Protein AF-A0A533U5J4-F1 (afdb_monomer)

pLDDT: mean 74.23, std 16.65, range [38.16, 96.12]

Secondary structure (DSSP, 8-state):
--HHHHHHHHHHHHHHHHHHHHHHHHHH-SSTTHHHHHHHHHHHHHHHHHHHHHHHHS------HHHHHHHHHHTSHHHHHHTTS---GGGTTTT--------S---------SS--HHHHHHHHHHHTTSHHHHHHHHHHS-HHHHHHHHHHHT--S--HHHHHHHHHHHHHHHHHHHHHHHHHHHHHHHHHHHHHHHHHHHHHHHHHHTTS------S--------HHHHHS---PPPTT----HHHHHHHHHGGG---

Sequence (261 aa):
MNERFFLKLLLGIFSGLIAAELLIVILAGFRLELILFSFIIAAALGGIVVVLRLMAHERPEVDSVSMRRARAVREGGLRERLQHYEIDEEFLSGNSGRFDKVGEAGRGQSAKMPGVTMEEAIRTHADMCGGLSQLLVKMESIDDVSFSRMVKEAGFGAVSRNDLMKRIQVMVSVQDQETCSTIKRSLDEAIEAFSNDRESFDDYIRRSMTSSEKHPLSEDEGFSVELDNTAFSNLNASIPKDFSHDPKSVISKFKKTGKSS

Mean predicted aligned error: 21.94 Å

Structure (mmCIF, N/CA/C/O backbone):
data_AF-A0A533U5J4-F1
#
_entry.id   AF-A0A533U5J4-F1
#
loop_
_atom_site.group_PDB
_atom_site.id
_atom_site.type_symbol
_atom_site.label_atom_id
_atom_site.label_alt_id
_atom_site.label_comp_id
_atom_site.label_asym_id
_atom_site.label_entity_id
_atom_site.label_seq_id
_atom_site.pdbx_PDB_ins_code
_atom_site.Cartn_x
_atom_site.Cartn_y
_atom_site.Cartn_z
_atom_site.occupancy
_atom_site.B_iso_or_equiv
_atom_site.auth_seq_id
_atom_site.auth_comp_id
_atom_site.auth_asym_id
_atom_site.auth_atom_id
_atom_site.pdbx_PDB_model_num
ATOM 1 N N . MET A 1 1 ? -0.390 18.005 13.007 1.00 57.66 1 MET A N 1
ATOM 2 C CA . MET A 1 1 ? -0.646 16.677 13.612 1.00 57.66 1 MET A CA 1
ATOM 3 C C . MET A 1 1 ? -1.770 16.042 12.806 1.00 57.66 1 MET A C 1
ATOM 5 O O . MET A 1 1 ? -2.758 16.726 12.598 1.00 57.66 1 MET A O 1
ATOM 9 N N . ASN A 1 2 ? -1.607 14.830 12.263 1.00 83.56 2 ASN A N 1
ATOM 10 C CA . ASN A 1 2 ? -2.606 14.239 11.359 1.00 83.56 2 ASN A CA 1
ATOM 11 C C . ASN A 1 2 ? -3.948 14.059 12.089 1.00 83.56 2 ASN A C 1
ATOM 13 O O . ASN A 1 2 ? -4.025 13.254 13.015 1.00 83.56 2 ASN A O 1
ATOM 17 N N . GLU A 1 3 ? -4.998 14.763 11.660 1.00 83.25 3 GLU A N 1
ATOM 18 C CA . GLU A 1 3 ? -6.360 14.665 12.222 1.00 83.25 3 GLU A CA 1
ATOM 19 C C . GLU A 1 3 ? -6.846 13.206 12.250 1.00 83.25 3 GLU A C 1
ATOM 21 O O . GLU A 1 3 ? -7.378 12.725 13.249 1.00 83.25 3 GLU A O 1
ATOM 26 N N . ARG A 1 4 ? -6.481 12.436 11.217 1.00 83.88 4 ARG A N 1
ATOM 27 C CA . ARG A 1 4 ? -6.695 10.983 11.129 1.00 83.88 4 ARG A CA 1
ATOM 28 C C . ARG A 1 4 ? -6.052 10.193 12.265 1.00 83.88 4 ARG A C 1
ATOM 30 O O . ARG A 1 4 ? -6.623 9.209 12.726 1.00 83.88 4 ARG A O 1
ATOM 37 N N . PHE A 1 5 ? -4.846 10.568 12.686 1.00 88.38 5 PHE A N 1
ATOM 38 C CA . PHE A 1 5 ? -4.167 9.898 13.793 1.00 88.38 5 PHE A CA 1
ATOM 39 C C . PHE A 1 5 ? -4.868 10.210 15.115 1.00 88.38 5 PHE A C 1
ATOM 41 O O . PHE A 1 5 ? -5.090 9.304 15.911 1.00 88.38 5 PHE A O 1
ATOM 48 N N . PHE A 1 6 ? -5.289 11.461 15.305 1.00 91.19 6 PHE A N 1
ATOM 49 C CA . PHE A 1 6 ? -6.044 11.870 16.485 1.00 91.19 6 PHE A CA 1
ATOM 50 C C . PHE A 1 6 ? -7.398 11.150 16.586 1.00 91.19 6 PHE A C 1
ATOM 52 O O . PHE A 1 6 ? -7.705 10.587 17.632 1.00 91.19 6 PHE A O 1
ATOM 59 N N . LEU A 1 7 ? -8.169 11.073 15.494 1.00 90.88 7 LEU A N 1
ATOM 60 C CA . LEU A 1 7 ? -9.444 10.341 15.449 1.00 90.88 7 LEU A CA 1
ATOM 61 C C . LEU A 1 7 ? -9.262 8.840 15.732 1.00 90.88 7 LEU A C 1
ATOM 63 O O . LEU A 1 7 ? -10.029 8.263 16.501 1.00 90.88 7 LEU A O 1
ATOM 67 N N . LYS A 1 8 ? -8.220 8.210 15.172 1.00 92.50 8 LYS A N 1
ATOM 68 C CA . LYS A 1 8 ? -7.883 6.800 15.448 1.00 92.50 8 LYS A CA 1
ATOM 69 C C . LYS A 1 8 ? -7.479 6.575 16.905 1.00 92.50 8 LYS A C 1
ATOM 71 O O . LYS A 1 8 ? -7.897 5.587 17.502 1.00 92.50 8 LYS A O 1
ATOM 76 N N . LEU A 1 9 ? -6.693 7.486 17.475 1.00 93.56 9 LEU A N 1
ATOM 77 C CA . LEU A 1 9 ? -6.300 7.436 18.881 1.00 93.56 9 LEU A CA 1
ATOM 78 C C . LEU A 1 9 ? -7.528 7.566 19.789 1.00 93.56 9 LEU A C 1
ATOM 80 O O . LEU A 1 9 ? -7.700 6.770 20.707 1.00 93.56 9 LEU A O 1
ATOM 84 N N . LEU A 1 10 ? -8.410 8.521 19.492 1.00 92.81 10 LEU A N 1
ATOM 85 C CA . LEU A 1 10 ? -9.639 8.758 20.243 1.00 92.81 10 LEU A CA 1
ATOM 86 C C . LEU A 1 10 ? -10.587 7.548 20.184 1.00 92.81 10 LEU A C 1
ATOM 88 O O . LEU A 1 10 ? -11.130 7.142 21.209 1.00 92.81 10 LEU A O 1
ATOM 92 N N . LEU A 1 11 ? -10.724 6.916 19.012 1.00 93.69 11 LEU A N 1
ATOM 93 C CA . LEU A 1 11 ? -11.455 5.655 18.854 1.00 93.69 11 LEU A CA 1
ATOM 94 C C . LEU A 1 11 ? -10.851 4.541 19.725 1.00 93.69 11 LEU A C 1
ATOM 96 O O . LEU A 1 11 ? -11.582 3.821 20.405 1.00 93.69 11 LEU A O 1
ATOM 100 N N . GLY A 1 12 ? -9.519 4.426 19.729 1.00 94.88 12 GLY A N 1
ATOM 101 C CA . GLY A 1 12 ? -8.796 3.473 20.568 1.00 94.88 12 GLY A CA 1
ATOM 102 C C . GLY A 1 12 ? -9.055 3.693 22.059 1.00 94.88 12 GLY A C 1
ATOM 103 O O . GLY A 1 12 ? -9.300 2.730 22.779 1.00 94.88 12 GLY A O 1
ATOM 104 N N . ILE A 1 13 ? -9.086 4.950 22.510 1.00 94.81 13 ILE A N 1
ATOM 105 C CA . ILE A 1 13 ? -9.383 5.306 23.904 1.00 94.81 13 ILE A CA 1
ATOM 106 C C . ILE A 1 13 ? -10.812 4.899 24.281 1.00 94.81 13 ILE A C 1
ATOM 108 O O . ILE A 1 13 ? -10.993 4.251 25.309 1.00 94.81 13 ILE A O 1
ATOM 112 N N . PHE A 1 14 ? -11.823 5.201 23.457 1.00 95.31 14 PHE A N 1
ATOM 113 C CA . PHE A 1 14 ? -13.203 4.786 23.746 1.00 95.31 14 PHE A CA 1
ATOM 114 C C . PHE A 1 14 ? -13.372 3.263 23.749 1.00 95.31 14 PHE A C 1
ATOM 116 O O . PHE A 1 14 ? -14.048 2.722 24.622 1.00 95.31 14 PHE A O 1
ATOM 123 N N . SER A 1 15 ? -12.727 2.560 22.815 1.00 93.69 15 SER A N 1
ATOM 124 C CA . SER A 1 15 ? -12.719 1.094 22.806 1.00 93.69 15 SER A CA 1
ATOM 125 C C . SER A 1 15 ? -12.033 0.522 24.050 1.00 93.69 15 SER A C 1
ATOM 127 O O . SER A 1 15 ? -12.515 -0.454 24.622 1.00 93.69 15 SER A O 1
ATOM 129 N N . GLY A 1 16 ? -10.918 1.123 24.474 1.00 95.12 16 GLY A N 1
ATOM 130 C CA . GLY A 1 16 ? -10.197 0.735 25.684 1.00 95.12 16 GLY A CA 1
ATOM 131 C C . GLY A 1 16 ? -11.018 0.969 26.949 1.00 95.12 16 GLY A C 1
ATOM 132 O O . GLY A 1 16 ? -11.029 0.113 27.827 1.00 95.12 16 GLY A O 1
ATOM 133 N N . LEU A 1 17 ? -11.766 2.074 27.010 1.00 93.62 17 LEU A N 1
ATOM 134 C CA . LEU A 1 17 ? -12.678 2.385 28.112 1.00 93.62 17 LEU A CA 1
ATOM 135 C C . LEU A 1 17 ? -13.740 1.287 28.282 1.00 93.62 17 LEU A C 1
ATOM 137 O O . LEU A 1 17 ? -13.935 0.785 29.382 1.00 93.62 17 LEU A O 1
ATOM 141 N N . ILE A 1 18 ? -14.368 0.852 27.183 1.00 93.62 18 ILE A N 1
ATOM 142 C CA . ILE A 1 18 ? -15.365 -0.233 27.200 1.00 93.62 18 ILE A CA 1
ATOM 143 C C . ILE A 1 18 ? -14.739 -1.547 27.688 1.00 93.62 18 ILE A C 1
ATOM 145 O O . ILE A 1 18 ? -15.344 -2.262 28.486 1.00 93.62 18 ILE A O 1
ATOM 149 N N . ALA A 1 19 ? -13.528 -1.868 27.225 1.00 95.56 19 ALA A N 1
ATOM 150 C CA . ALA A 1 19 ? -12.821 -3.076 27.644 1.00 95.56 19 ALA A CA 1
ATOM 151 C C . ALA A 1 19 ? -12.445 -3.043 29.136 1.00 95.56 19 ALA A C 1
ATOM 153 O O . ALA A 1 19 ? -12.593 -4.053 29.824 1.00 95.56 19 ALA A O 1
ATOM 154 N N . ALA A 1 20 ? -11.993 -1.891 29.640 1.00 93.31 20 ALA A N 1
ATOM 155 C CA . ALA A 1 20 ? -11.660 -1.700 31.049 1.00 93.31 20 ALA A CA 1
ATOM 156 C C . ALA A 1 20 ? -12.895 -1.859 31.945 1.00 93.31 20 ALA A C 1
ATOM 158 O O . ALA A 1 20 ? -12.846 -2.589 32.930 1.00 93.31 20 ALA A O 1
ATOM 159 N N . GLU A 1 21 ? -14.019 -1.256 31.561 1.00 91.12 21 GLU A N 1
ATOM 160 C CA . GLU A 1 21 ? -15.289 -1.402 32.275 1.00 91.12 21 GLU A CA 1
ATOM 161 C C . GLU A 1 21 ? -15.788 -2.852 32.289 1.00 91.12 21 GLU A C 1
ATOM 163 O O . GLU A 1 21 ? -16.182 -3.371 33.333 1.00 91.12 21 GLU A O 1
ATOM 168 N N . LEU A 1 22 ? -15.712 -3.556 31.154 1.00 90.56 22 LEU A N 1
ATOM 169 C CA . LEU A 1 22 ? -16.034 -4.987 31.092 1.00 90.56 22 LEU A CA 1
ATOM 170 C C . LEU A 1 22 ? -15.171 -5.806 32.056 1.00 90.56 22 LEU A C 1
ATOM 172 O O . LEU A 1 22 ? -15.676 -6.699 32.735 1.00 90.56 22 LEU A O 1
ATOM 176 N N . LEU A 1 23 ? -13.880 -5.491 32.136 1.00 93.31 23 LEU A N 1
ATOM 177 C CA . LEU A 1 23 ? -12.946 -6.167 33.026 1.00 93.31 23 LEU A CA 1
ATOM 178 C C . LEU A 1 23 ? -13.266 -5.895 34.504 1.00 93.31 23 LEU A C 1
ATOM 180 O O . LEU A 1 23 ? -13.213 -6.824 35.310 1.00 93.31 23 LEU A O 1
ATOM 184 N N . ILE A 1 24 ? -13.666 -4.668 34.855 1.00 89.31 24 ILE A N 1
ATOM 185 C CA . ILE A 1 24 ? -14.127 -4.325 36.209 1.00 89.31 24 ILE A CA 1
ATOM 186 C C . ILE A 1 24 ? -15.369 -5.143 36.570 1.00 89.31 24 ILE A C 1
ATOM 188 O O . ILE A 1 24 ? -15.391 -5.760 37.631 1.00 89.31 24 ILE A O 1
ATOM 192 N N . VAL A 1 25 ? -16.361 -5.237 35.679 1.00 89.62 25 VAL A N 1
ATOM 193 C CA . VAL A 1 25 ? -17.582 -6.027 35.928 1.00 89.62 25 VAL A CA 1
ATOM 194 C C . VAL A 1 25 ? -17.270 -7.512 36.129 1.00 89.62 25 VAL A C 1
ATOM 196 O O . VAL A 1 25 ? -17.856 -8.153 37.004 1.00 89.62 25 VAL A O 1
ATOM 199 N N . ILE A 1 26 ? -16.324 -8.061 35.361 1.00 90.12 26 ILE A N 1
ATOM 200 C CA . ILE A 1 26 ? -15.889 -9.458 35.495 1.00 90.12 26 ILE A CA 1
ATOM 201 C C . ILE A 1 26 ? -15.203 -9.705 36.848 1.00 90.12 26 ILE A C 1
ATOM 203 O O . ILE A 1 26 ? -15.428 -10.750 37.456 1.00 90.12 26 ILE A O 1
ATOM 207 N N . LEU A 1 27 ? -14.379 -8.765 37.326 1.00 90.00 27 LEU A N 1
ATOM 208 C CA . LEU A 1 27 ? -13.592 -8.928 38.554 1.00 90.00 27 LEU A CA 1
ATOM 209 C C . LEU A 1 27 ? -14.358 -8.567 39.836 1.00 90.00 27 LEU A C 1
ATOM 211 O O . LEU A 1 27 ? -14.232 -9.268 40.838 1.00 90.00 27 LEU A O 1
ATOM 215 N N . ALA A 1 28 ? -15.127 -7.478 39.824 1.00 85.25 28 ALA A N 1
ATOM 216 C CA . ALA A 1 28 ? -15.820 -6.937 40.997 1.00 85.25 28 ALA A CA 1
ATOM 217 C C . ALA A 1 28 ? -17.255 -7.479 41.161 1.00 85.25 28 ALA A C 1
ATOM 219 O O . ALA A 1 28 ? -17.841 -7.388 42.244 1.00 85.25 28 ALA A O 1
ATOM 220 N N . GLY A 1 29 ? -17.806 -8.097 40.110 1.00 81.56 29 GLY A N 1
ATOM 221 C CA . GLY A 1 29 ? -19.154 -8.658 40.089 1.00 81.56 29 GLY A CA 1
ATOM 222 C C . GLY A 1 29 ? -20.264 -7.612 39.930 1.00 81.56 29 GLY A C 1
ATOM 223 O O . GLY A 1 29 ? -20.046 -6.404 39.920 1.00 81.56 29 GLY A O 1
ATOM 224 N N . PHE A 1 30 ? -21.507 -8.085 39.805 1.00 74.44 30 PHE A N 1
ATOM 225 C CA . PHE A 1 30 ? -22.679 -7.235 39.572 1.00 74.44 30 PHE A CA 1
ATOM 226 C C . PHE A 1 30 ? -23.206 -6.623 40.880 1.00 74.44 30 PHE A C 1
ATOM 228 O O . PHE A 1 30 ? -24.138 -7.145 41.493 1.00 74.44 30 PHE A O 1
ATOM 235 N N . ARG A 1 31 ? -22.614 -5.513 41.331 1.00 77.62 31 ARG A N 1
ATOM 236 C CA . ARG A 1 31 ? -23.175 -4.670 42.407 1.00 77.62 31 ARG A CA 1
ATOM 237 C C . ARG A 1 31 ? -23.630 -3.309 41.862 1.00 77.62 31 ARG A C 1
ATOM 239 O O . ARG A 1 31 ? -23.636 -3.098 40.655 1.00 77.62 31 ARG A O 1
ATOM 246 N N . LEU A 1 32 ? -24.074 -2.413 42.752 1.00 59.16 32 LEU A N 1
ATOM 247 C CA . LEU A 1 32 ? -24.703 -1.093 42.504 1.00 59.16 32 LEU A CA 1
ATOM 248 C C . LEU A 1 32 ? -23.992 -0.201 41.453 1.00 59.16 32 LEU A C 1
ATOM 250 O O . LEU A 1 32 ? -24.591 0.722 40.908 1.00 59.16 32 LEU A O 1
ATOM 254 N N . GLU A 1 33 ? -22.749 -0.528 41.112 1.00 71.94 33 GLU A N 1
ATOM 255 C CA . GLU A 1 33 ? -21.942 0.028 40.021 1.00 71.94 33 GLU A CA 1
ATOM 256 C C . GLU A 1 33 ? -22.514 -0.230 38.613 1.00 71.94 33 GLU A C 1
ATOM 258 O O . GLU A 1 33 ? -22.120 0.443 37.666 1.00 71.94 33 GLU A O 1
ATOM 263 N N . LEU A 1 34 ? -23.506 -1.118 38.459 1.00 79.12 34 LEU A N 1
ATOM 264 C CA . LEU A 1 34 ? -24.204 -1.370 37.186 1.00 79.12 34 LEU A CA 1
ATOM 265 C C . LEU A 1 34 ? -24.784 -0.099 36.542 1.00 79.12 34 LEU A C 1
ATOM 267 O O . LEU A 1 34 ? -24.792 0.033 35.317 1.00 79.12 34 LEU A O 1
ATOM 271 N N . ILE A 1 35 ? -25.257 0.848 37.360 1.00 85.56 35 ILE A N 1
ATOM 272 C CA . ILE A 1 35 ? -25.786 2.125 36.863 1.00 85.56 35 ILE A CA 1
ATOM 273 C C . ILE A 1 35 ? -24.650 2.954 36.251 1.00 85.56 35 ILE A C 1
ATOM 275 O O . ILE A 1 35 ? -24.795 3.464 35.139 1.00 85.56 35 ILE A O 1
ATOM 279 N N . LEU A 1 36 ? -23.502 3.031 36.931 1.00 84.75 36 LEU A N 1
ATOM 280 C CA . LEU A 1 36 ? -22.323 3.751 36.450 1.00 84.75 36 LEU A CA 1
ATOM 281 C C . LEU A 1 36 ? -21.760 3.102 35.180 1.00 84.75 36 LEU A C 1
ATOM 283 O O . LEU A 1 36 ? -21.510 3.797 34.200 1.00 84.75 36 LEU A O 1
ATOM 287 N N . PHE A 1 37 ? -21.674 1.773 35.157 1.00 86.75 37 PHE A N 1
ATOM 288 C CA . PHE A 1 37 ? -21.276 0.995 33.985 1.00 86.75 37 PHE A CA 1
ATOM 289 C C . PHE A 1 37 ? -22.145 1.316 32.762 1.00 86.75 37 PHE A C 1
ATOM 291 O O . PHE A 1 37 ? -21.631 1.619 31.684 1.00 86.75 37 PHE A O 1
ATOM 298 N N . SER A 1 38 ? -23.473 1.326 32.933 1.00 90.31 38 SER A N 1
ATOM 299 C CA . SER A 1 38 ? -24.401 1.650 31.842 1.00 90.31 38 SER A CA 1
ATOM 300 C C . SER A 1 38 ? -24.200 3.072 31.303 1.00 90.31 38 SER A C 1
ATOM 302 O O . SER A 1 38 ? -24.247 3.287 30.091 1.00 90.31 38 SER A O 1
ATOM 304 N N . PHE A 1 39 ? -23.900 4.030 32.186 1.00 92.38 39 PHE A N 1
ATOM 305 C CA . PHE A 1 39 ? -23.616 5.414 31.816 1.00 92.38 39 PHE A CA 1
ATOM 306 C C . PHE A 1 39 ? -22.297 5.540 31.047 1.00 92.38 39 PHE A C 1
ATOM 308 O O . PHE A 1 39 ? -22.253 6.197 30.006 1.00 92.38 39 PHE A O 1
ATOM 315 N N . ILE A 1 40 ? -21.238 4.877 31.517 1.00 91.56 40 ILE A N 1
ATOM 316 C CA . ILE A 1 40 ? -19.920 4.909 30.875 1.00 91.56 40 ILE A CA 1
ATOM 317 C C . ILE A 1 40 ? -19.981 4.258 29.490 1.00 91.56 40 ILE A C 1
ATOM 319 O O . ILE A 1 40 ? -19.462 4.824 28.527 1.00 91.56 40 ILE A O 1
ATOM 323 N N . ILE A 1 41 ? -20.684 3.130 29.347 1.00 93.25 41 ILE A N 1
ATOM 324 C CA . ILE A 1 41 ? -20.905 2.501 28.039 1.00 93.25 41 ILE A CA 1
ATOM 325 C C . ILE A 1 41 ? -21.684 3.425 27.106 1.00 93.25 41 ILE A C 1
ATOM 327 O O . ILE A 1 41 ? -21.289 3.591 25.951 1.00 93.25 41 ILE A O 1
ATOM 331 N N . ALA A 1 42 ? -22.765 4.049 27.581 1.00 94.81 42 ALA A N 1
ATOM 332 C CA . ALA A 1 42 ? -23.542 4.976 26.764 1.00 94.81 42 ALA A CA 1
ATOM 333 C C . ALA A 1 42 ? -22.690 6.168 26.293 1.00 94.81 42 ALA A C 1
ATOM 335 O O . ALA A 1 42 ? -22.741 6.537 25.117 1.00 94.81 42 ALA A O 1
ATOM 336 N N . ALA A 1 43 ? -21.858 6.727 27.177 1.00 94.81 43 ALA A N 1
ATOM 337 C CA . ALA A 1 43 ? -20.935 7.807 26.845 1.00 94.81 43 ALA A CA 1
ATOM 338 C C . ALA A 1 43 ? -19.862 7.366 25.834 1.00 94.81 43 ALA A C 1
ATOM 340 O O . ALA A 1 43 ? -19.613 8.075 24.857 1.00 94.81 43 ALA A O 1
ATOM 341 N N . ALA A 1 44 ? -19.269 6.182 26.017 1.00 94.56 44 ALA A N 1
ATOM 342 C CA . ALA A 1 44 ? -18.263 5.637 25.108 1.00 94.56 44 ALA A CA 1
ATOM 343 C C . ALA A 1 44 ? -18.839 5.355 23.714 1.00 94.56 44 ALA A C 1
ATOM 345 O O . ALA A 1 44 ? -18.242 5.742 22.711 1.00 94.56 44 ALA A O 1
ATOM 346 N N . LEU A 1 45 ? -20.027 4.746 23.639 1.00 94.75 45 LEU A N 1
ATOM 347 C CA . LEU A 1 45 ? -20.732 4.521 22.377 1.00 94.75 45 LEU A CA 1
ATOM 348 C C . LEU A 1 45 ? -21.096 5.843 21.696 1.00 94.75 45 LEU A C 1
ATOM 350 O O . LEU A 1 45 ? -20.895 5.978 20.491 1.00 94.75 45 LEU A O 1
ATOM 354 N N . GLY A 1 46 ? -21.565 6.837 22.456 1.00 96.12 46 GLY A N 1
ATOM 355 C CA . GLY A 1 46 ? -21.803 8.187 21.944 1.00 96.12 46 GLY A CA 1
ATOM 356 C C . GLY A 1 46 ? -20.537 8.807 21.346 1.00 96.12 46 GLY A C 1
ATOM 357 O O . GLY A 1 46 ? -20.568 9.311 20.222 1.00 96.12 46 GLY A O 1
ATOM 358 N N . GLY A 1 47 ? -19.406 8.690 22.047 1.00 93.25 47 GLY A N 1
ATOM 359 C CA . GLY A 1 47 ? -18.093 9.110 21.561 1.00 93.25 47 GLY A CA 1
ATOM 360 C C . GLY A 1 47 ? -17.691 8.414 20.260 1.00 93.25 47 GLY A C 1
ATOM 361 O O . GLY A 1 47 ? -17.328 9.083 19.292 1.00 93.25 47 GLY A O 1
ATOM 362 N N . ILE A 1 48 ? -17.835 7.087 20.188 1.00 94.00 48 ILE A N 1
ATOM 363 C CA . ILE A 1 48 ? -17.544 6.298 18.981 1.00 94.00 48 ILE A CA 1
ATOM 364 C C . ILE A 1 48 ? -18.419 6.746 17.809 1.00 94.00 48 ILE A C 1
ATOM 366 O O . ILE A 1 48 ? -17.903 6.949 16.714 1.00 94.00 48 ILE A O 1
ATOM 370 N N . VAL A 1 49 ? -19.724 6.946 18.019 1.00 95.38 49 VAL A N 1
ATOM 371 C CA . VAL A 1 49 ? -20.640 7.400 16.960 1.00 95.38 49 VAL A CA 1
ATOM 372 C C . VAL A 1 49 ? -20.230 8.773 16.429 1.00 95.38 49 VAL A C 1
ATOM 374 O O . VAL A 1 49 ? -20.231 8.980 15.215 1.00 95.38 49 VAL A O 1
ATOM 377 N N . VAL A 1 50 ? -19.842 9.702 17.308 1.00 93.75 50 VAL A N 1
ATOM 378 C CA . VAL A 1 50 ? -19.352 11.030 16.905 1.00 93.75 50 VAL A CA 1
ATOM 379 C C . VAL A 1 50 ? -18.058 10.913 16.102 1.00 93.75 50 VAL A C 1
ATOM 381 O O . VAL A 1 50 ? -17.965 11.504 15.028 1.00 93.75 50 VAL A O 1
ATOM 384 N N . VAL A 1 51 ? -17.093 10.114 16.564 1.00 92.56 51 VAL A N 1
ATOM 385 C CA . VAL A 1 51 ? -15.822 9.891 15.855 1.00 92.56 51 VAL A CA 1
ATOM 386 C C . VAL A 1 51 ? -16.057 9.261 14.486 1.00 92.56 51 VAL A C 1
ATOM 388 O O . VAL A 1 51 ? -15.527 9.751 13.494 1.00 92.56 51 VAL A O 1
ATOM 391 N N . LEU A 1 52 ? -16.901 8.231 14.399 1.00 90.50 52 LEU A N 1
ATOM 392 C CA . LEU A 1 52 ? -17.267 7.605 13.128 1.00 90.50 52 LEU A CA 1
ATOM 393 C C . LEU A 1 52 ? -17.960 8.593 12.191 1.00 90.50 52 LEU A C 1
ATOM 395 O O . LEU A 1 52 ? -17.681 8.593 10.994 1.00 90.50 52 LEU A O 1
ATOM 399 N N . ARG A 1 53 ? -18.827 9.468 12.716 1.00 91.00 53 ARG A N 1
ATOM 400 C CA . ARG A 1 53 ? -19.440 10.528 11.910 1.00 91.00 53 ARG A CA 1
ATOM 401 C C . ARG A 1 53 ? -18.418 11.528 11.399 1.00 91.00 53 ARG A C 1
ATOM 403 O O . ARG A 1 53 ? -18.518 11.913 10.243 1.00 91.00 53 ARG A O 1
ATOM 410 N N . LEU A 1 54 ? -17.460 11.939 12.223 1.00 87.62 54 LEU A N 1
ATOM 411 C CA . LEU A 1 54 ? -16.391 12.845 11.804 1.00 87.62 54 LEU A CA 1
ATOM 412 C C . LEU A 1 54 ? -15.514 12.193 10.731 1.00 87.62 54 LEU A C 1
ATOM 414 O O . LEU A 1 54 ? -15.281 12.800 9.692 1.00 87.62 54 LEU A O 1
ATOM 418 N N . MET A 1 55 ? -15.150 10.921 10.914 1.00 85.56 55 MET A N 1
ATOM 419 C CA . MET A 1 55 ? -14.418 10.145 9.908 1.00 85.56 55 MET A CA 1
ATOM 420 C C . MET A 1 55 ? -15.207 9.958 8.605 1.00 85.56 55 MET A C 1
ATOM 422 O O . MET A 1 55 ? -14.609 9.908 7.536 1.00 85.56 55 MET A O 1
ATOM 426 N N . ALA A 1 56 ? -16.537 9.854 8.671 1.00 83.94 56 ALA A N 1
ATOM 427 C CA . ALA A 1 56 ? -17.396 9.743 7.492 1.00 83.94 56 ALA A CA 1
ATOM 428 C C . ALA A 1 56 ? -17.696 11.098 6.826 1.00 83.94 56 ALA A C 1
ATOM 430 O O . ALA A 1 56 ? -18.059 11.135 5.650 1.00 83.94 56 ALA A O 1
ATOM 431 N N . HIS A 1 57 ? -17.603 12.203 7.574 1.00 76.88 57 HIS A N 1
ATOM 432 C CA . HIS A 1 57 ? -17.898 13.550 7.084 1.00 76.88 57 HIS A CA 1
ATOM 433 C C . HIS A 1 57 ? -16.668 14.281 6.543 1.00 76.88 57 HIS A C 1
ATOM 435 O O . HIS A 1 57 ? -16.825 15.250 5.795 1.00 76.88 57 HIS A O 1
ATOM 441 N N . GLU A 1 58 ? -15.461 13.797 6.849 1.00 67.94 58 GLU A N 1
ATOM 442 C CA . GLU A 1 58 ? -14.270 14.139 6.080 1.00 67.94 58 GLU A CA 1
ATOM 443 C C . GLU A 1 58 ? -14.519 13.766 4.614 1.00 67.94 58 GLU A C 1
ATOM 445 O O . GLU A 1 58 ? -14.561 12.600 4.217 1.00 67.94 58 GLU A O 1
ATOM 450 N N . ARG A 1 59 ? -14.781 14.805 3.814 1.00 55.56 59 ARG A N 1
ATOM 451 C CA . ARG A 1 59 ? -15.011 14.701 2.377 1.00 55.56 59 ARG A CA 1
ATOM 452 C C . ARG A 1 59 ? -13.849 13.927 1.755 1.00 55.56 59 ARG A C 1
ATOM 454 O O . ARG A 1 59 ? -12.713 14.161 2.167 1.00 55.56 59 ARG A O 1
ATOM 461 N N . PRO A 1 60 ? -14.106 13.064 0.754 1.00 56.19 60 PRO A N 1
ATOM 462 C CA . PRO A 1 60 ? -13.029 12.412 0.025 1.00 56.19 60 PRO A CA 1
ATOM 463 C C . PRO A 1 60 ? -12.064 13.503 -0.438 1.00 56.19 60 PRO A C 1
ATOM 465 O O . PRO A 1 60 ? -12.485 14.437 -1.131 1.00 56.19 60 PRO A O 1
ATOM 468 N N . GLU A 1 61 ? -10.816 13.425 0.042 1.00 56.28 61 GLU A N 1
ATOM 469 C CA . GLU A 1 61 ? -9.697 14.244 -0.425 1.00 56.28 61 GLU A CA 1
ATOM 470 C C . GLU A 1 61 ? -9.849 14.385 -1.929 1.00 56.28 61 GLU A C 1
ATOM 472 O O . GLU A 1 61 ? -10.017 13.375 -2.608 1.00 56.28 61 GLU A O 1
ATOM 477 N N . VAL A 1 62 ? -9.898 15.633 -2.402 1.00 56.03 62 VAL A N 1
ATOM 478 C CA . VAL A 1 62 ? -10.134 16.019 -3.795 1.00 56.03 62 VAL A CA 1
ATOM 479 C C . VAL A 1 62 ? -9.553 14.960 -4.725 1.00 56.03 62 VAL A C 1
ATOM 481 O O . VAL A 1 62 ? -8.339 14.920 -4.911 1.00 56.03 62 VAL A O 1
ATOM 484 N N . ASP A 1 63 ? -10.426 14.087 -5.252 1.00 51.19 63 ASP A N 1
ATOM 485 C CA . ASP A 1 63 ? -10.016 12.940 -6.065 1.00 51.19 63 ASP A CA 1
ATOM 486 C C . ASP A 1 63 ? -9.090 13.474 -7.149 1.00 51.19 63 ASP A C 1
ATOM 488 O O . ASP A 1 63 ? -9.528 14.259 -8.010 1.00 51.19 63 ASP A O 1
ATOM 492 N N . SER A 1 64 ? -7.814 13.094 -7.067 1.00 61.06 64 SER A N 1
ATOM 493 C CA . SER A 1 64 ? -6.812 13.556 -8.011 1.00 61.06 64 SER A CA 1
ATOM 494 C C . SER A 1 64 ? -7.271 13.176 -9.417 1.00 61.06 64 SER A C 1
ATOM 496 O O . SER A 1 64 ? -7.962 12.175 -9.634 1.00 61.06 64 SER A O 1
ATOM 498 N N . VAL A 1 65 ? -6.926 13.995 -10.408 1.00 62.34 65 VAL A N 1
ATOM 499 C CA . VAL A 1 65 ? -7.362 13.766 -11.795 1.00 62.34 65 VAL A CA 1
ATOM 500 C C . VAL A 1 65 ? -6.937 12.371 -12.283 1.00 62.34 65 VAL A C 1
ATOM 502 O O . VAL A 1 65 ? -7.661 11.744 -13.056 1.00 62.34 65 VAL A O 1
ATOM 505 N N . SER A 1 66 ? -5.818 11.839 -11.778 1.00 64.50 66 SER A N 1
ATOM 506 C CA . SER A 1 66 ? -5.373 10.467 -12.039 1.00 64.50 66 SER A CA 1
ATOM 507 C C . SER A 1 66 ? -6.273 9.417 -11.387 1.00 64.50 66 SER A C 1
ATOM 509 O O . SER A 1 66 ? -6.606 8.431 -12.039 1.00 64.50 66 SER A O 1
ATOM 511 N N . MET A 1 67 ? -6.746 9.641 -10.160 1.00 66.81 67 MET A N 1
ATOM 512 C CA . MET A 1 67 ? -7.660 8.734 -9.464 1.00 66.81 67 MET A CA 1
ATOM 513 C C . MET A 1 67 ? -9.058 8.730 -10.104 1.00 66.81 67 MET A C 1
ATOM 515 O O . MET A 1 67 ? -9.655 7.664 -10.265 1.00 66.81 67 MET A O 1
ATOM 519 N N . ARG A 1 68 ? -9.531 9.881 -10.614 1.00 69.25 68 ARG A N 1
ATOM 520 C CA . ARG A 1 68 ? -10.752 9.947 -11.448 1.00 69.25 68 ARG A CA 1
ATOM 521 C C . ARG A 1 68 ? -10.592 9.198 -12.767 1.00 69.25 68 ARG A C 1
ATOM 523 O O . ARG A 1 68 ? -11.494 8.457 -13.149 1.00 69.25 68 ARG A O 1
ATOM 530 N N . ARG A 1 69 ? -9.450 9.352 -13.451 1.00 69.94 69 ARG A N 1
ATOM 531 C CA . ARG A 1 69 ? -9.155 8.610 -14.691 1.00 69.94 69 ARG A CA 1
ATOM 532 C C . ARG A 1 69 ? -9.062 7.105 -14.431 1.00 69.94 69 ARG A C 1
ATOM 534 O O . ARG A 1 69 ? -9.662 6.334 -15.169 1.00 69.94 69 ARG A O 1
ATOM 541 N N . ALA A 1 70 ? -8.405 6.687 -13.351 1.00 71.81 70 ALA A N 1
ATOM 542 C CA . ALA A 1 70 ? -8.302 5.281 -12.966 1.00 71.81 70 ALA A CA 1
ATOM 543 C C . ALA A 1 70 ? -9.670 4.668 -12.619 1.00 71.81 70 ALA A C 1
ATOM 545 O O . ALA A 1 70 ? -9.961 3.537 -13.006 1.00 71.81 70 ALA A O 1
ATOM 546 N N . ARG A 1 71 ? -10.545 5.423 -11.944 1.00 70.75 71 ARG A N 1
ATOM 547 C CA . ARG A 1 71 ? -11.909 4.979 -11.632 1.00 70.75 71 ARG A CA 1
ATOM 548 C C . ARG A 1 71 ? -12.789 4.883 -12.880 1.00 70.75 71 ARG A C 1
ATOM 550 O O . ARG A 1 71 ? -13.463 3.873 -13.050 1.00 70.75 71 ARG A O 1
ATOM 557 N N . ALA A 1 72 ? -12.709 5.861 -13.785 1.00 68.88 72 ALA A N 1
ATOM 558 C CA . ALA A 1 72 ? -13.423 5.835 -15.064 1.00 68.88 72 ALA A CA 1
ATOM 559 C C . ALA A 1 72 ? -12.993 4.659 -15.962 1.00 68.88 72 ALA A C 1
ATOM 561 O O . ALA A 1 72 ? -13.817 4.084 -16.669 1.00 68.88 72 ALA A O 1
ATOM 562 N N . VAL A 1 73 ? -11.718 4.258 -15.903 1.00 67.81 73 VAL A N 1
ATOM 563 C CA . VAL A 1 73 ? -11.219 3.052 -16.587 1.00 67.81 73 VAL A CA 1
ATOM 564 C C . VAL A 1 73 ? -11.755 1.771 -15.929 1.00 67.81 73 VAL A C 1
ATOM 566 O O . VAL A 1 73 ? -12.023 0.789 -16.620 1.00 67.81 73 VAL A O 1
ATOM 569 N N . ARG A 1 74 ? -11.953 1.771 -14.604 1.00 68.38 74 ARG A N 1
ATOM 570 C CA . ARG A 1 74 ? -12.412 0.599 -13.840 1.00 68.38 74 ARG A CA 1
ATOM 571 C C . ARG A 1 74 ? -13.926 0.374 -13.895 1.00 68.38 74 ARG A C 1
ATOM 573 O O . ARG A 1 74 ? -14.353 -0.769 -13.773 1.00 68.38 74 ARG A O 1
ATOM 580 N N . GLU A 1 75 ? -14.732 1.412 -14.115 1.00 69.00 75 GLU A N 1
ATOM 581 C CA . GLU A 1 75 ? -16.207 1.338 -14.125 1.00 69.00 75 GLU A CA 1
ATOM 582 C C . GLU A 1 75 ? -16.827 0.605 -15.335 1.00 69.00 75 GLU A C 1
ATOM 584 O O . GLU A 1 75 ? -18.039 0.633 -15.515 1.00 69.00 75 GLU A O 1
ATOM 589 N N . GLY A 1 76 ? -16.043 -0.124 -16.138 1.00 58.12 76 GLY A N 1
ATOM 590 C CA . GLY A 1 76 ? -16.538 -1.131 -17.093 1.00 58.12 76 GLY A CA 1
ATOM 591 C C . GLY A 1 76 ? -17.212 -0.578 -18.355 1.00 58.12 76 GLY A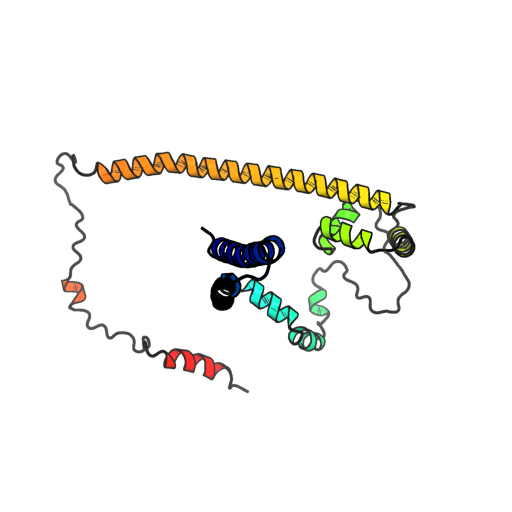 C 1
ATOM 592 O O . GLY A 1 76 ? -16.987 -1.111 -19.438 1.00 58.12 76 GLY A O 1
ATOM 593 N N . GLY A 1 77 ? -17.929 0.544 -18.259 1.00 65.12 77 GLY A N 1
ATOM 594 C CA . GLY A 1 77 ? -18.639 1.163 -19.380 1.00 65.12 77 GLY A CA 1
ATOM 595 C C . GLY A 1 77 ? -17.715 1.691 -20.479 1.00 65.12 77 GLY A C 1
ATOM 596 O O . GLY A 1 77 ? -18.107 1.739 -21.643 1.00 65.12 77 GLY A O 1
ATOM 597 N N . LEU A 1 78 ? -16.465 2.040 -20.149 1.00 62.66 78 LEU A N 1
ATOM 598 C CA . LEU A 1 78 ? -15.471 2.372 -21.172 1.00 62.66 78 LEU A CA 1
ATOM 599 C C . LEU A 1 78 ? -14.996 1.118 -21.915 1.00 62.66 78 LEU A C 1
ATOM 601 O O . LEU A 1 78 ? -14.814 1.166 -23.124 1.00 62.66 78 LEU A O 1
ATOM 605 N N . ARG A 1 79 ? -14.830 -0.008 -21.212 1.00 65.12 79 ARG A N 1
ATOM 606 C CA . ARG A 1 79 ? -14.292 -1.253 -21.776 1.00 65.12 79 ARG A CA 1
ATOM 607 C C . ARG A 1 79 ? -15.261 -1.895 -22.774 1.00 65.12 79 ARG A C 1
ATOM 609 O O . ARG A 1 79 ? -14.817 -2.355 -23.818 1.00 65.12 79 ARG A O 1
ATOM 616 N N . GLU A 1 80 ? -16.565 -1.845 -22.498 1.00 68.75 80 GLU A N 1
ATOM 617 C CA . GLU A 1 80 ? -17.617 -2.266 -23.444 1.00 68.75 80 GLU A CA 1
ATOM 618 C C . GLU A 1 80 ? -17.703 -1.358 -24.680 1.00 68.75 80 GLU A C 1
ATOM 620 O O . GLU A 1 80 ? -17.897 -1.834 -25.799 1.00 68.75 80 GLU A O 1
ATOM 625 N N . ARG A 1 81 ? -17.508 -0.043 -24.504 1.00 66.56 81 ARG A N 1
ATOM 626 C CA . ARG A 1 81 ? -17.485 0.908 -25.627 1.00 66.56 81 ARG A CA 1
ATOM 627 C C . ARG A 1 81 ? -16.221 0.785 -26.477 1.00 66.56 81 ARG A C 1
ATOM 629 O O . ARG A 1 81 ? -16.300 0.938 -27.688 1.00 66.56 81 ARG A O 1
ATOM 636 N N . LEU A 1 82 ? -15.079 0.479 -25.862 1.00 66.44 82 LEU A N 1
ATOM 637 C CA . LEU A 1 82 ? -13.802 0.245 -26.543 1.00 66.44 82 LEU A CA 1
ATOM 638 C C . LEU A 1 82 ? -13.758 -1.099 -27.282 1.00 66.44 82 LEU A C 1
ATOM 640 O O . LEU A 1 82 ? -13.031 -1.204 -28.259 1.00 66.44 82 LEU A O 1
ATOM 644 N N . GLN A 1 83 ? -14.554 -2.099 -26.881 1.00 68.31 83 GLN A N 1
ATOM 645 C CA . GLN A 1 83 ? -14.662 -3.369 -27.616 1.00 68.31 83 GLN A CA 1
ATOM 646 C C . GLN A 1 83 ? -15.267 -3.224 -29.020 1.00 68.31 83 GLN A C 1
ATOM 648 O O . GLN A 1 83 ? -15.026 -4.084 -29.857 1.00 68.31 83 GLN A O 1
ATOM 653 N N . HIS A 1 84 ? -16.029 -2.157 -29.281 1.00 66.38 84 HIS A N 1
ATOM 654 C CA . HIS A 1 84 ? -16.650 -1.905 -30.587 1.00 66.38 84 HIS A CA 1
ATOM 655 C C . HIS A 1 84 ? -15.800 -1.031 -31.516 1.00 66.38 84 HIS A C 1
ATOM 657 O O . HIS A 1 84 ? -16.153 -0.863 -32.680 1.00 66.38 84 HIS A O 1
ATOM 663 N N . TYR A 1 85 ? -14.698 -0.465 -31.020 1.00 66.62 85 TYR A N 1
ATOM 664 C CA . TYR A 1 85 ? -13.708 0.155 -31.888 1.00 66.62 85 TYR A CA 1
ATOM 665 C C . TYR A 1 85 ? -12.739 -0.938 -32.326 1.00 66.62 85 TYR A C 1
ATOM 667 O O . TYR A 1 85 ? -11.811 -1.289 -31.597 1.00 66.62 85 TYR A O 1
ATOM 675 N N . GLU A 1 86 ? -12.977 -1.497 -33.511 1.00 60.94 86 GLU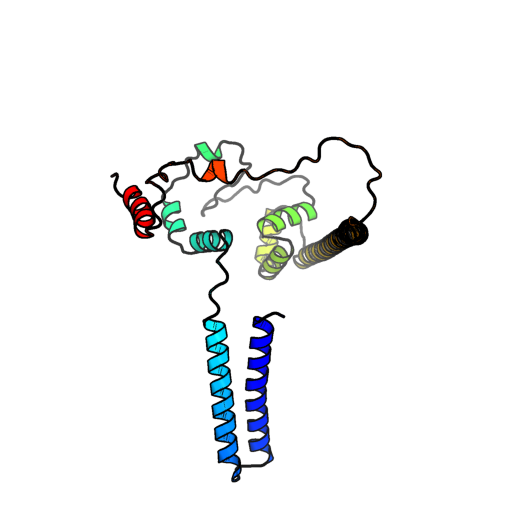 A N 1
ATOM 676 C CA . GLU A 1 86 ? -11.936 -2.225 -34.228 1.00 60.94 86 GLU A CA 1
ATOM 677 C C . GLU A 1 86 ? -10.794 -1.236 -34.459 1.00 60.94 86 GLU A C 1
ATOM 679 O O . GLU A 1 86 ? -10.938 -0.232 -35.156 1.00 60.94 86 GLU A O 1
ATOM 684 N N . ILE A 1 87 ? -9.690 -1.448 -33.749 1.00 67.31 87 ILE A N 1
ATOM 685 C CA . ILE A 1 87 ? -8.482 -0.655 -33.931 1.00 67.31 87 ILE A CA 1
ATOM 686 C C . ILE A 1 87 ? -7.992 -0.981 -35.336 1.00 67.31 87 ILE A C 1
ATOM 688 O O . ILE A 1 87 ? -7.535 -2.099 -35.572 1.00 67.31 87 ILE A O 1
ATOM 692 N N . ASP A 1 88 ? -8.130 -0.017 -36.244 1.00 66.56 88 ASP A N 1
ATOM 693 C CA . ASP A 1 88 ? -7.622 -0.127 -37.605 1.00 66.56 88 ASP A CA 1
ATOM 694 C C . ASP A 1 88 ? -6.129 -0.462 -37.538 1.00 66.56 88 ASP A C 1
ATOM 696 O O . ASP A 1 88 ? -5.344 0.245 -36.890 1.00 66.56 88 ASP A O 1
ATOM 700 N N . GLU A 1 89 ? -5.731 -1.561 -38.181 1.00 60.75 89 GLU A N 1
ATOM 701 C CA . GLU A 1 89 ? -4.351 -2.060 -38.117 1.00 60.75 89 GLU A CA 1
ATOM 702 C C . GLU A 1 89 ? -3.341 -1.067 -38.727 1.00 60.75 89 GLU A C 1
ATOM 704 O O . GLU A 1 89 ? -2.137 -1.154 -38.478 1.00 60.75 89 GLU A O 1
ATOM 709 N N . GLU A 1 90 ? -3.830 -0.045 -39.435 1.00 64.69 90 GLU A N 1
ATOM 710 C CA . GLU A 1 90 ? -3.047 1.078 -39.943 1.00 64.69 90 GLU A CA 1
ATOM 711 C C . GLU A 1 90 ? -2.369 1.885 -38.817 1.00 64.69 90 GLU A C 1
ATOM 713 O O . GLU A 1 90 ? -1.214 2.284 -38.970 1.00 64.69 90 GLU A O 1
ATOM 718 N N . PHE A 1 91 ? -2.989 2.029 -37.636 1.00 57.91 91 PHE A N 1
ATOM 719 C CA . PHE A 1 91 ? -2.375 2.730 -36.492 1.00 57.91 91 PHE A CA 1
ATOM 720 C C . PHE A 1 91 ? -1.315 1.905 -35.745 1.00 57.91 91 PHE A C 1
ATOM 722 O O . PHE A 1 91 ? -0.505 2.471 -35.010 1.00 57.91 91 PHE A O 1
ATOM 729 N N . LEU A 1 92 ? -1.292 0.582 -35.934 1.00 55.16 92 LEU A N 1
ATOM 730 C CA . LEU A 1 92 ? -0.289 -0.316 -35.346 1.00 55.16 92 LEU A CA 1
ATOM 731 C C . LEU A 1 92 ? 0.911 -0.542 -36.280 1.00 55.16 92 LEU A C 1
ATOM 733 O O . LEU A 1 92 ? 1.947 -1.050 -35.857 1.00 55.16 92 LEU A O 1
ATOM 737 N N . SER A 1 93 ? 0.814 -0.114 -37.542 1.00 50.19 93 SER A N 1
ATOM 738 C CA . SER A 1 93 ? 1.879 -0.270 -38.541 1.00 50.19 93 SER A CA 1
ATOM 739 C C . SER A 1 93 ? 3.077 0.681 -38.344 1.00 50.19 93 SER A C 1
ATOM 741 O O . SER A 1 93 ? 4.138 0.495 -38.943 1.00 50.19 93 SER A O 1
ATOM 743 N N . GLY A 1 94 ? 2.959 1.660 -37.441 1.00 54.62 94 GLY A N 1
ATOM 744 C CA . GLY A 1 94 ? 4.027 2.581 -37.057 1.00 54.62 94 GLY A CA 1
ATOM 745 C C . GLY A 1 94 ? 4.857 2.080 -35.873 1.00 54.62 94 GLY A C 1
ATOM 746 O O . GLY A 1 94 ? 4.747 2.608 -34.772 1.00 54.62 94 GLY A O 1
ATOM 747 N N . ASN A 1 95 ? 5.740 1.107 -36.111 1.00 52.09 95 ASN A N 1
ATOM 748 C CA . ASN A 1 95 ? 6.861 0.762 -35.222 1.00 52.09 95 ASN A CA 1
ATOM 749 C C . ASN A 1 95 ? 6.519 0.074 -33.876 1.00 52.09 95 ASN A C 1
ATOM 751 O O . ASN A 1 95 ? 7.198 0.299 -32.872 1.00 52.09 95 ASN A O 1
ATOM 755 N N . SER A 1 96 ? 5.525 -0.821 -33.844 1.00 43.47 96 SER A N 1
ATOM 756 C CA . SER A 1 96 ? 5.346 -1.762 -32.729 1.00 43.47 96 SER A CA 1
ATOM 757 C C . SER A 1 96 ? 6.064 -3.086 -33.001 1.00 43.47 96 SER A C 1
ATOM 759 O O . SER A 1 96 ? 5.586 -3.943 -33.747 1.00 43.47 96 SER A O 1
ATOM 761 N N . GLY A 1 97 ? 7.210 -3.286 -32.351 1.00 50.62 97 GLY A N 1
ATOM 762 C CA . GLY A 1 97 ? 7.766 -4.618 -32.156 1.00 50.62 97 GLY A CA 1
ATOM 763 C C . GLY A 1 97 ? 6.785 -5.486 -31.362 1.00 50.62 97 GLY A C 1
ATOM 764 O O . GLY A 1 97 ? 6.671 -5.332 -30.153 1.00 50.62 97 GLY A O 1
ATOM 765 N N . ARG A 1 98 ? 6.083 -6.374 -32.077 1.00 52.34 98 ARG A N 1
ATOM 766 C CA . ARG A 1 98 ? 5.430 -7.617 -31.622 1.00 52.34 98 ARG A CA 1
ATOM 767 C C . ARG A 1 98 ? 4.673 -7.557 -30.286 1.00 52.34 98 ARG A C 1
ATOM 769 O O . ARG A 1 98 ? 5.155 -8.030 -29.262 1.00 52.34 98 ARG A O 1
ATOM 776 N N . PHE A 1 99 ? 3.416 -7.130 -30.363 1.00 50.59 99 PHE A N 1
ATOM 777 C CA . PHE A 1 99 ? 2.347 -7.655 -29.511 1.00 50.59 99 PHE A CA 1
ATOM 778 C C . PHE A 1 99 ? 1.415 -8.493 -30.387 1.00 50.59 99 PHE A C 1
ATOM 780 O O . PHE A 1 99 ? 0.499 -7.966 -31.013 1.00 50.59 99 PHE A O 1
ATOM 787 N N . ASP A 1 100 ? 1.666 -9.801 -30.442 1.00 45.62 100 ASP A N 1
ATOM 788 C CA . ASP A 1 100 ? 0.700 -10.737 -31.009 1.00 45.62 100 ASP A CA 1
ATOM 789 C C . ASP A 1 100 ? -0.407 -11.011 -29.985 1.00 45.62 100 ASP A C 1
ATOM 791 O O . ASP A 1 100 ? -0.173 -11.474 -28.865 1.00 45.62 100 ASP A O 1
ATOM 795 N N . LYS A 1 101 ? -1.634 -10.709 -30.420 1.00 58.97 101 LYS A N 1
ATOM 796 C CA . LYS A 1 101 ? -2.894 -11.297 -29.954 1.00 58.97 101 LYS A CA 1
ATOM 797 C C . LYS A 1 101 ? -2.712 -12.800 -29.718 1.00 58.97 101 LYS A C 1
ATOM 799 O O . LYS A 1 101 ? -2.362 -13.525 -30.643 1.00 58.97 101 LYS A O 1
ATOM 804 N N . VAL A 1 102 ? -3.101 -13.291 -28.543 1.00 47.06 102 VAL A N 1
ATOM 805 C CA . VAL A 1 102 ? -3.470 -14.705 -28.383 1.00 47.06 102 VAL A CA 1
ATOM 806 C C . VAL A 1 102 ? -4.872 -14.776 -27.793 1.00 47.06 102 VAL A C 1
ATOM 808 O O . VAL A 1 102 ? -5.072 -14.774 -26.581 1.00 47.06 102 VAL A O 1
ATOM 811 N N . GLY A 1 103 ? -5.847 -14.803 -28.703 1.00 43.78 103 GLY A N 1
ATOM 812 C CA . GLY A 1 103 ? -7.010 -15.663 -28.535 1.00 43.78 103 GLY A CA 1
ATOM 813 C C . GLY A 1 103 ? -6.591 -17.118 -28.760 1.00 43.78 103 GLY A C 1
ATOM 814 O O . GLY A 1 103 ? -5.606 -17.396 -29.444 1.00 43.78 103 GLY A O 1
ATOM 815 N N . GLU A 1 104 ? -7.318 -18.033 -28.128 1.00 47.25 104 GLU A N 1
ATOM 816 C CA . GLU A 1 104 ? -7.164 -19.479 -28.266 1.00 47.25 104 GLU A CA 1
ATOM 817 C C . GLU A 1 104 ? -7.077 -19.948 -29.730 1.00 47.25 104 GLU A C 1
ATOM 819 O O . GLU A 1 104 ? -7.720 -19.394 -30.616 1.00 47.25 104 GLU A O 1
ATOM 824 N N . ALA A 1 105 ? -6.342 -21.052 -29.915 1.00 42.88 105 ALA A N 1
ATOM 825 C CA . ALA A 1 105 ? -6.075 -21.797 -31.152 1.00 42.88 105 ALA A CA 1
ATOM 826 C C . ALA A 1 105 ? -4.862 -21.332 -31.987 1.00 42.88 105 ALA A C 1
ATOM 828 O O . ALA A 1 105 ? -4.983 -20.861 -33.111 1.00 42.88 105 ALA A O 1
ATOM 829 N N . GLY A 1 106 ? -3.651 -21.595 -31.481 1.00 38.16 106 GLY A N 1
ATOM 830 C CA . GLY A 1 106 ? -2.429 -21.481 -32.280 1.00 38.16 106 GLY A CA 1
ATOM 831 C C . GLY A 1 106 ? -1.211 -22.102 -31.604 1.00 38.16 106 GLY A C 1
ATOM 832 O O . GLY A 1 106 ? -0.568 -21.499 -30.755 1.00 38.16 106 GLY A O 1
ATOM 833 N N . ARG A 1 107 ? -0.898 -23.343 -31.968 1.00 47.69 107 ARG A N 1
ATOM 834 C CA . ARG A 1 107 ? 0.279 -24.092 -31.518 1.00 47.69 107 ARG A CA 1
ATOM 835 C C . ARG A 1 107 ? 1.502 -23.654 -32.345 1.00 47.69 107 ARG A C 1
ATOM 837 O O . ARG A 1 107 ? 1.567 -23.989 -33.521 1.00 47.69 107 ARG A O 1
ATOM 844 N N . GLY A 1 108 ? 2.483 -23.000 -31.710 1.00 39.25 108 GLY A N 1
ATOM 845 C CA . GLY A 1 108 ? 3.839 -22.731 -32.239 1.00 39.25 108 GLY A CA 1
ATOM 846 C C . GLY A 1 108 ? 3.993 -21.356 -32.911 1.00 39.25 108 GLY A C 1
ATOM 847 O O . GLY A 1 108 ? 3.110 -20.930 -33.630 1.00 39.25 108 GLY A O 1
ATOM 848 N N . GLN A 1 109 ? 5.073 -20.590 -32.747 1.00 42.94 109 GLN A N 1
ATOM 849 C CA . GLN A 1 109 ? 6.443 -20.908 -32.348 1.00 42.94 109 GLN A CA 1
ATOM 850 C C . GLN A 1 109 ? 6.980 -19.792 -31.437 1.00 42.94 109 GLN A C 1
ATOM 852 O O . GLN A 1 109 ? 7.036 -18.632 -31.837 1.00 42.94 109 GLN A O 1
ATOM 857 N N . SER A 1 110 ? 7.411 -20.159 -30.227 1.00 50.50 110 SER A N 1
ATOM 858 C CA . SER A 1 110 ? 8.234 -19.302 -29.370 1.00 50.50 110 SER A CA 1
ATOM 859 C C . SER A 1 110 ? 9.509 -18.957 -30.138 1.00 50.50 110 SER A C 1
ATOM 861 O O . SER A 1 110 ? 10.325 -19.837 -30.436 1.00 50.50 110 SER A O 1
ATOM 863 N N . ALA A 1 111 ? 9.637 -17.690 -30.539 1.00 52.91 111 ALA A N 1
ATOM 864 C CA . ALA A 1 111 ? 10.850 -17.161 -31.133 1.00 52.91 111 ALA A CA 1
ATOM 865 C C . ALA A 1 111 ? 11.962 -17.314 -30.097 1.00 52.91 111 ALA A C 1
ATOM 867 O O . ALA A 1 111 ? 12.046 -16.557 -29.135 1.00 52.91 111 ALA A O 1
ATOM 868 N N . LYS A 1 112 ? 12.775 -18.351 -30.289 1.00 50.03 112 LYS A N 1
ATOM 869 C CA . LYS A 1 112 ? 13.936 -18.694 -29.478 1.00 50.03 112 LYS A CA 1
ATOM 870 C C . LYS A 1 112 ? 14.856 -17.471 -29.445 1.00 50.03 112 LYS A C 1
ATOM 872 O O . LYS A 1 112 ? 15.613 -17.276 -30.390 1.00 50.03 112 LYS A O 1
ATOM 877 N N . MET A 1 113 ? 14.737 -16.619 -28.424 1.00 55.66 113 MET A N 1
ATOM 878 C CA . MET A 1 113 ? 15.589 -15.439 -28.278 1.00 55.66 113 MET A CA 1
ATOM 879 C C . MET A 1 113 ? 17.020 -15.927 -28.022 1.00 55.66 113 MET A C 1
ATOM 881 O O . MET A 1 113 ? 17.279 -16.508 -26.965 1.00 55.66 113 MET A O 1
ATOM 885 N N . PRO A 1 114 ? 17.958 -15.775 -28.972 1.00 54.03 114 PRO A N 1
ATOM 886 C CA . PRO A 1 114 ? 19.319 -16.233 -28.772 1.00 54.03 114 PRO A CA 1
ATOM 887 C C . PRO A 1 114 ? 20.061 -15.205 -27.912 1.00 54.03 114 PRO A C 1
ATOM 889 O O . PRO A 1 114 ? 20.230 -14.063 -28.324 1.00 54.03 114 PRO A O 1
ATOM 892 N N . GLY A 1 115 ? 20.530 -15.623 -26.734 1.00 64.69 115 GLY A N 1
ATOM 893 C CA . GLY A 1 115 ? 21.553 -14.896 -25.972 1.00 64.69 115 GLY A CA 1
ATOM 894 C C . GLY A 1 115 ? 21.077 -13.979 -24.844 1.00 64.69 115 GLY A C 1
ATOM 895 O O . GLY A 1 115 ? 21.922 -13.339 -24.226 1.00 64.69 115 GLY A O 1
ATOM 896 N N . VAL A 1 116 ? 19.779 -13.926 -24.530 1.00 73.62 116 VAL A N 1
ATOM 897 C CA . VAL A 1 116 ? 19.296 -13.119 -23.396 1.00 73.62 116 VAL A CA 1
ATOM 898 C C . VAL A 1 116 ? 19.677 -13.810 -22.087 1.00 73.62 116 VAL A C 1
ATOM 900 O O . VAL A 1 116 ? 19.328 -14.971 -21.852 1.00 73.62 116 VAL A O 1
ATOM 903 N N . THR A 1 117 ? 20.425 -13.099 -21.244 1.00 86.62 117 THR A N 1
ATOM 904 C CA . THR A 1 117 ? 20.781 -13.582 -19.906 1.00 86.62 117 THR A CA 1
ATOM 905 C C . THR A 1 117 ? 19.519 -13.765 -19.064 1.00 86.62 117 THR A C 1
ATOM 907 O O . THR A 1 117 ? 18.526 -13.053 -19.220 1.00 86.62 117 THR A O 1
ATOM 910 N N . MET A 1 118 ? 19.531 -14.744 -18.162 1.00 86.00 118 MET A N 1
ATOM 911 C CA . MET A 1 118 ? 18.375 -15.043 -17.317 1.00 86.00 118 MET A CA 1
ATOM 912 C C . MET A 1 118 ? 17.953 -13.824 -16.483 1.00 86.00 118 MET A C 1
ATOM 914 O O . MET A 1 118 ? 16.760 -13.602 -16.302 1.00 86.00 118 MET A O 1
ATOM 918 N N . GLU A 1 119 ? 18.897 -12.995 -16.022 1.00 90.19 119 GLU A N 1
ATOM 919 C CA . GLU A 1 119 ? 18.573 -11.756 -15.305 1.00 90.19 119 GLU A CA 1
ATOM 920 C C . GLU A 1 119 ? 17.828 -10.739 -16.167 1.00 90.19 119 GLU A C 1
ATOM 922 O O . GLU A 1 119 ? 16.914 -10.075 -15.686 1.00 90.19 119 GLU A O 1
ATOM 927 N N . GLU A 1 120 ? 18.203 -10.599 -17.434 1.00 90.81 120 GLU A N 1
ATOM 928 C CA . GLU A 1 120 ? 17.576 -9.650 -18.352 1.00 90.81 120 GLU A CA 1
ATOM 929 C C . GLU A 1 120 ? 16.159 -10.095 -18.730 1.00 90.81 120 GLU A C 1
ATOM 931 O O . GLU A 1 120 ? 15.226 -9.288 -18.763 1.00 90.81 120 GLU A O 1
ATOM 936 N N . ALA A 1 121 ? 15.957 -11.403 -18.884 1.00 89.94 121 ALA A N 1
ATOM 937 C CA . ALA A 1 121 ? 14.628 -11.985 -19.023 1.00 89.94 121 ALA A CA 1
ATOM 938 C C . ALA A 1 121 ? 13.764 -11.764 -17.769 1.00 89.94 121 ALA A C 1
ATOM 940 O O . ALA A 1 121 ? 12.586 -11.427 -17.875 1.00 89.94 121 ALA A O 1
ATOM 941 N N . ILE A 1 122 ? 14.353 -11.884 -16.573 1.00 92.38 122 ILE A N 1
ATOM 942 C CA . ILE A 1 122 ? 13.664 -11.577 -15.313 1.00 92.38 122 ILE A CA 1
ATOM 943 C C . ILE A 1 122 ? 13.274 -10.098 -15.253 1.00 92.38 122 ILE A C 1
ATOM 945 O O . ILE A 1 122 ? 12.137 -9.805 -14.897 1.00 92.38 122 ILE A O 1
ATOM 949 N N . ARG A 1 123 ? 14.170 -9.167 -15.613 1.00 92.75 123 ARG A N 1
ATOM 950 C CA . ARG A 1 123 ? 13.866 -7.723 -15.604 1.00 92.75 123 ARG A CA 1
ATOM 951 C C . ARG A 1 123 ? 12.748 -7.374 -16.578 1.00 92.75 123 ARG A C 1
ATOM 953 O O . ARG A 1 123 ? 11.771 -6.754 -16.177 1.00 92.75 123 ARG A O 1
ATOM 960 N N . THR A 1 124 ? 12.842 -7.846 -17.817 1.00 91.25 124 THR A N 1
ATOM 961 C CA . THR A 1 124 ? 11.807 -7.593 -18.832 1.00 91.25 124 THR A CA 1
ATOM 962 C C . THR A 1 124 ? 10.444 -8.154 -18.414 1.00 91.25 124 THR A C 1
ATOM 964 O O . THR A 1 124 ? 9.423 -7.489 -18.583 1.00 91.25 124 THR A O 1
ATOM 967 N N . HIS A 1 125 ? 10.395 -9.342 -17.799 1.00 89.06 125 HIS A N 1
ATOM 968 C CA . HIS A 1 125 ? 9.153 -9.877 -17.226 1.00 89.06 125 HIS A CA 1
ATOM 969 C C . HIS A 1 125 ? 8.675 -9.132 -15.979 1.00 89.06 125 HIS A C 1
ATOM 971 O O . HIS A 1 125 ? 7.465 -9.000 -15.774 1.00 89.06 125 HIS A O 1
ATOM 977 N N . ALA A 1 126 ? 9.593 -8.645 -15.148 1.00 92.44 126 ALA A N 1
ATOM 978 C CA . ALA A 1 126 ? 9.264 -7.845 -13.980 1.00 92.44 126 ALA A CA 1
ATOM 979 C C . ALA A 1 126 ? 8.583 -6.539 -14.393 1.00 92.44 126 ALA A C 1
ATOM 981 O O . ALA A 1 126 ? 7.537 -6.213 -13.833 1.00 92.44 126 ALA A O 1
ATOM 982 N N . ASP A 1 127 ? 9.090 -5.858 -15.420 1.00 91.00 127 ASP A N 1
ATOM 983 C CA . ASP A 1 127 ? 8.501 -4.622 -15.943 1.00 91.00 127 ASP A CA 1
ATOM 984 C C . ASP A 1 127 ? 7.062 -4.849 -16.430 1.00 91.00 127 ASP A C 1
ATOM 986 O O . ASP A 1 127 ? 6.154 -4.091 -16.083 1.00 91.00 127 ASP A O 1
ATOM 990 N N . MET A 1 128 ? 6.809 -5.964 -17.125 1.00 86.81 128 MET A N 1
ATOM 991 C CA . MET A 1 128 ? 5.453 -6.350 -17.545 1.00 86.81 128 MET A CA 1
ATOM 992 C C . MET A 1 128 ? 4.529 -6.723 -16.375 1.00 86.81 128 MET A C 1
ATOM 994 O O . MET A 1 128 ? 3.308 -6.603 -16.479 1.00 86.81 128 MET A O 1
ATOM 998 N N . CYS A 1 129 ? 5.085 -7.192 -15.257 1.00 89.12 129 CYS A N 1
ATOM 999 C CA . CYS A 1 129 ? 4.322 -7.584 -14.073 1.00 89.12 129 CYS A CA 1
ATOM 1000 C C . CYS A 1 129 ? 4.139 -6.457 -13.049 1.00 89.12 129 CYS A C 1
ATOM 1002 O O . CYS A 1 129 ? 3.508 -6.703 -12.024 1.00 89.12 129 CYS A O 1
ATOM 1004 N N . GLY A 1 130 ? 4.639 -5.246 -13.313 1.00 91.12 130 GLY A N 1
ATOM 1005 C CA . GLY A 1 130 ? 4.567 -4.124 -12.373 1.00 91.12 130 GLY A CA 1
ATOM 1006 C C . GLY A 1 130 ? 5.643 -4.159 -11.281 1.00 91.12 130 GLY A C 1
ATOM 1007 O O . GLY A 1 130 ? 5.404 -3.670 -10.175 1.00 91.12 130 GLY A O 1
ATOM 1008 N N . GLY A 1 131 ? 6.801 -4.754 -11.576 1.00 93.75 131 GLY A N 1
ATOM 1009 C CA . GLY A 1 131 ? 7.998 -4.791 -10.735 1.00 93.75 131 GLY A CA 1
ATOM 1010 C C . GLY A 1 131 ? 8.418 -6.196 -10.287 1.00 93.75 131 GLY A C 1
ATOM 1011 O O . GLY A 1 131 ? 7.658 -7.165 -10.375 1.00 93.75 131 GLY A O 1
ATOM 1012 N N . LEU A 1 132 ? 9.644 -6.303 -9.755 1.00 92.62 132 LEU A N 1
ATOM 1013 C CA . LEU A 1 132 ? 10.225 -7.570 -9.286 1.00 92.62 132 LEU A CA 1
ATOM 1014 C C . LEU A 1 132 ? 9.426 -8.186 -8.125 1.00 92.62 132 LEU A C 1
ATOM 1016 O O . LEU A 1 132 ? 9.243 -9.401 -8.081 1.00 92.62 132 LEU A O 1
ATOM 1020 N N . SER A 1 133 ? 8.877 -7.360 -7.231 1.00 92.25 133 SER A N 1
ATOM 1021 C CA . SER A 1 133 ? 8.061 -7.826 -6.103 1.00 92.25 133 SER A CA 1
ATOM 1022 C C . SER A 1 133 ? 6.752 -8.477 -6.563 1.00 92.25 133 SER A C 1
ATOM 1024 O O . SER A 1 133 ? 6.360 -9.516 -6.038 1.00 92.25 133 SER A O 1
ATOM 1026 N N . GLN A 1 134 ? 6.092 -7.917 -7.584 1.00 92.75 134 GLN A N 1
ATOM 1027 C CA . GLN A 1 134 ? 4.877 -8.512 -8.153 1.00 92.75 134 GLN A CA 1
ATOM 1028 C C . GLN A 1 134 ? 5.181 -9.780 -8.949 1.00 92.75 134 GLN A C 1
ATOM 1030 O O . GLN A 1 134 ? 4.399 -10.731 -8.912 1.00 92.75 134 GLN A O 1
ATOM 1035 N N . LEU A 1 135 ? 6.326 -9.816 -9.637 1.00 93.94 135 LEU A N 1
ATOM 1036 C CA . LEU A 1 135 ? 6.797 -11.024 -10.305 1.00 93.94 135 LEU A CA 1
ATOM 1037 C C . LEU A 1 135 ? 7.023 -12.158 -9.297 1.00 93.94 135 LEU A C 1
ATOM 1039 O O . LEU A 1 135 ? 6.614 -13.281 -9.569 1.00 93.94 135 LEU A O 1
ATOM 1043 N N . LEU A 1 136 ? 7.601 -11.868 -8.126 1.00 93.81 136 LEU A N 1
ATOM 1044 C CA . LEU A 1 136 ? 7.818 -12.856 -7.065 1.00 93.81 136 LEU A CA 1
ATOM 1045 C C . LEU A 1 136 ? 6.493 -13.432 -6.543 1.00 93.81 136 LEU A C 1
ATOM 1047 O O . LEU A 1 136 ? 6.345 -14.651 -6.498 1.00 93.81 136 LEU A O 1
ATOM 1051 N N . VAL A 1 137 ? 5.508 -12.575 -6.249 1.00 94.50 137 VAL A N 1
ATOM 1052 C CA . VAL A 1 137 ? 4.164 -13.004 -5.807 1.00 94.50 137 VAL A CA 1
ATOM 1053 C C . VAL A 1 137 ? 3.470 -13.863 -6.869 1.00 94.50 137 VAL A C 1
ATOM 1055 O O . VAL A 1 137 ? 2.850 -14.874 -6.549 1.00 94.50 137 VAL A O 1
ATOM 1058 N N . LYS A 1 138 ? 3.590 -13.495 -8.151 1.00 93.56 138 LYS A N 1
ATOM 1059 C CA . LYS A 1 138 ? 3.058 -14.314 -9.250 1.00 93.56 138 LYS A CA 1
ATOM 1060 C C . LYS A 1 138 ? 3.779 -15.651 -9.378 1.00 93.56 138 LYS A C 1
ATOM 1062 O O . LYS A 1 138 ? 3.146 -16.646 -9.697 1.00 93.56 138 LYS A O 1
ATOM 1067 N N . MET A 1 139 ? 5.087 -15.691 -9.149 1.00 93.31 139 MET A N 1
ATOM 1068 C CA . MET A 1 139 ? 5.851 -16.932 -9.269 1.00 93.31 139 MET A CA 1
ATOM 1069 C C . MET A 1 139 ? 5.565 -17.905 -8.119 1.00 93.31 139 MET A C 1
ATOM 1071 O O . MET A 1 139 ? 5.632 -19.115 -8.313 1.00 93.31 139 MET A O 1
ATOM 1075 N N . GLU A 1 140 ? 5.176 -17.386 -6.953 1.00 94.94 140 GLU A N 1
ATOM 1076 C CA . GLU A 1 140 ? 4.703 -18.182 -5.818 1.00 94.94 140 GLU A CA 1
ATOM 1077 C C . GLU A 1 140 ? 3.326 -18.818 -6.076 1.00 94.94 140 GLU A C 1
ATOM 1079 O O . GLU A 1 140 ? 3.074 -19.938 -5.630 1.00 94.94 140 GLU A O 1
ATOM 1084 N N . SER A 1 141 ? 2.450 -18.151 -6.838 1.00 95.69 141 SER A N 1
ATOM 1085 C CA . SER A 1 141 ? 1.116 -18.676 -7.163 1.00 95.69 141 SER A CA 1
ATOM 1086 C C . SER A 1 141 ? 1.097 -19.693 -8.309 1.00 95.69 141 SER A C 1
ATOM 1088 O O . SER A 1 141 ? 0.089 -20.376 -8.497 1.00 95.69 141 SER A O 1
ATOM 1090 N N . ILE A 1 142 ? 2.191 -19.815 -9.064 1.00 94.00 142 ILE A N 1
ATOM 1091 C CA . ILE A 1 142 ? 2.317 -20.769 -10.170 1.00 94.00 142 ILE A CA 1
ATOM 1092 C C . ILE A 1 142 ? 2.746 -22.141 -9.633 1.00 94.00 142 ILE A C 1
ATOM 1094 O O . ILE A 1 142 ? 3.679 -22.266 -8.834 1.00 94.00 142 ILE A O 1
ATOM 1098 N N . ASP A 1 143 ? 2.082 -23.190 -10.113 1.00 95.56 143 ASP A N 1
ATOM 1099 C CA . ASP A 1 143 ? 2.427 -24.579 -9.828 1.00 95.56 143 ASP A CA 1
ATOM 1100 C C . ASP A 1 143 ? 3.701 -25.027 -10.571 1.00 95.56 143 ASP A C 1
ATOM 1102 O O . ASP A 1 143 ? 4.020 -24.549 -11.662 1.00 95.56 143 ASP A O 1
ATOM 1106 N N . ASP A 1 144 ? 4.425 -25.998 -10.006 1.00 93.31 144 ASP A N 1
ATOM 1107 C CA . ASP A 1 144 ? 5.705 -26.466 -10.562 1.00 93.31 144 ASP A CA 1
ATOM 1108 C C . ASP A 1 144 ? 5.575 -27.039 -11.989 1.00 93.31 144 ASP A C 1
ATOM 1110 O O . ASP A 1 144 ? 6.523 -26.968 -12.780 1.00 93.31 144 ASP A O 1
ATOM 1114 N N . VAL A 1 145 ? 4.404 -27.579 -12.355 1.00 93.25 145 VAL A N 1
ATOM 1115 C CA . VAL A 1 145 ? 4.152 -28.153 -13.687 1.00 93.25 145 VAL A CA 1
ATOM 1116 C C . VAL A 1 145 ? 3.997 -27.047 -14.728 1.00 93.25 145 VAL A C 1
ATOM 1118 O O . VAL A 1 145 ? 4.658 -27.093 -15.772 1.00 93.25 145 VAL A O 1
ATOM 1121 N N . SER A 1 146 ? 3.178 -26.030 -14.447 1.00 93.44 146 SER A N 1
ATOM 1122 C CA . SER A 1 146 ? 3.043 -24.853 -15.315 1.00 93.44 146 SER A CA 1
ATOM 1123 C C . SER A 1 146 ? 4.348 -24.074 -15.422 1.00 93.44 146 SER A C 1
ATOM 1125 O O . SER A 1 146 ? 4.728 -23.664 -16.520 1.00 93.44 146 SER A O 1
ATOM 1127 N N . PHE A 1 147 ? 5.083 -23.939 -14.315 1.00 94.31 147 PHE A N 1
ATOM 1128 C CA . PHE A 1 147 ? 6.402 -23.316 -14.308 1.00 94.31 147 PHE A CA 1
ATOM 1129 C C . PHE A 1 147 ? 7.382 -24.049 -15.233 1.00 94.31 147 PHE A C 1
ATOM 1131 O O . PHE A 1 147 ? 8.001 -23.440 -16.104 1.00 94.31 147 PHE A O 1
ATOM 1138 N N . SER A 1 148 ? 7.473 -25.374 -15.104 1.00 91.88 148 SER A N 1
ATOM 1139 C CA . SER A 1 148 ? 8.366 -26.194 -15.931 1.00 91.88 148 SER A CA 1
ATOM 1140 C C . SER A 1 148 ? 8.028 -26.095 -17.421 1.00 91.88 148 SER A C 1
ATOM 1142 O O . SER A 1 148 ? 8.924 -26.102 -18.267 1.00 91.88 148 SER A O 1
ATOM 1144 N N . ARG A 1 149 ? 6.736 -25.974 -17.759 1.00 91.25 149 ARG A N 1
ATOM 1145 C CA . ARG A 1 149 ? 6.290 -25.742 -19.139 1.00 91.25 149 ARG A CA 1
ATOM 1146 C C . ARG A 1 149 ? 6.753 -24.377 -19.644 1.00 91.25 149 ARG A C 1
ATOM 1148 O O . ARG A 1 149 ? 7.345 -24.313 -20.716 1.00 91.25 149 ARG A O 1
ATOM 1155 N N . MET A 1 150 ? 6.550 -23.328 -18.852 1.00 88.44 150 MET A N 1
ATOM 1156 C CA . MET A 1 150 ? 6.920 -21.953 -19.191 1.00 88.44 150 MET A CA 1
ATOM 1157 C C . MET A 1 150 ? 8.429 -21.796 -19.405 1.00 88.44 150 MET A C 1
ATOM 1159 O O . MET A 1 150 ? 8.858 -21.238 -20.409 1.00 88.44 150 MET A O 1
ATOM 1163 N N . VAL A 1 151 ? 9.244 -22.347 -18.503 1.00 90.25 151 VAL A N 1
ATOM 1164 C CA . VAL A 1 151 ? 10.713 -22.321 -18.601 1.00 90.25 151 VAL A CA 1
ATOM 1165 C C . VAL A 1 151 ? 11.185 -23.033 -19.869 1.00 90.25 151 VAL A C 1
ATOM 1167 O O . VAL A 1 151 ? 12.001 -22.493 -20.618 1.00 90.25 151 VAL A O 1
A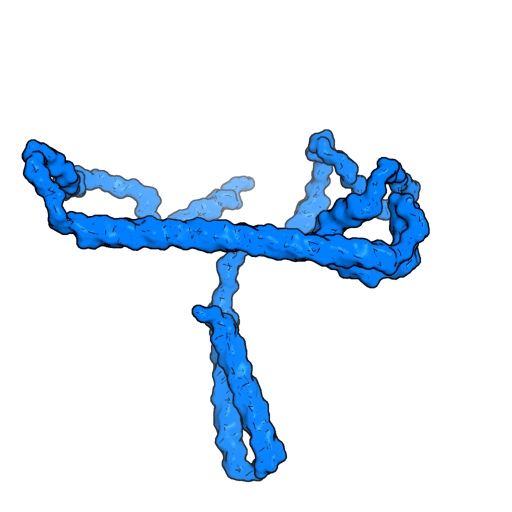TOM 1170 N N . LYS A 1 152 ? 10.601 -24.201 -20.167 1.00 89.62 152 LYS A N 1
ATOM 1171 C CA . LYS A 1 152 ? 10.903 -24.973 -21.376 1.00 89.62 152 LYS A CA 1
ATOM 1172 C C . LYS A 1 152 ? 10.489 -24.242 -22.657 1.00 89.62 152 LYS A C 1
ATOM 1174 O O . LYS A 1 152 ? 11.219 -24.300 -23.644 1.00 89.62 152 LYS A O 1
ATOM 1179 N N . GLU A 1 153 ? 9.342 -23.567 -22.652 1.00 87.69 153 GLU A N 1
ATOM 1180 C CA . GLU A 1 153 ? 8.855 -22.756 -23.779 1.00 87.69 153 GLU A CA 1
ATOM 1181 C C . GLU A 1 153 ? 9.700 -21.499 -24.005 1.00 87.69 153 GLU A C 1
ATOM 1183 O O . GLU A 1 153 ? 9.938 -21.108 -25.150 1.00 87.69 153 GLU A O 1
ATOM 1188 N N . ALA A 1 154 ? 10.202 -20.905 -22.925 1.00 83.62 154 ALA A N 1
ATOM 1189 C CA . ALA A 1 154 ? 11.108 -19.766 -22.963 1.00 83.62 154 ALA A CA 1
ATOM 1190 C C . ALA A 1 154 ? 12.550 -20.154 -23.349 1.00 83.62 154 ALA A C 1
ATOM 1192 O O . ALA A 1 154 ? 13.380 -19.288 -23.608 1.00 83.62 154 ALA A O 1
ATOM 1193 N N . GLY A 1 155 ? 12.860 -21.453 -23.420 1.00 88.31 155 GLY A N 1
ATOM 1194 C CA . GLY A 1 155 ? 14.185 -21.948 -23.794 1.00 88.31 155 GLY A CA 1
ATOM 1195 C C . GLY A 1 155 ? 15.242 -21.786 -22.700 1.00 88.31 155 GLY A C 1
ATOM 1196 O O . GLY A 1 155 ? 16.419 -22.047 -22.954 1.00 88.31 155 GLY A O 1
ATOM 1197 N N . PHE A 1 156 ? 14.837 -21.407 -21.487 1.00 82.00 156 PHE A N 1
ATOM 1198 C CA . PHE A 1 156 ? 15.674 -21.547 -20.304 1.00 82.00 156 PHE A CA 1
ATOM 1199 C C . PHE A 1 156 ? 15.725 -23.045 -19.970 1.00 82.00 156 PHE A C 1
ATOM 1201 O O . PHE A 1 156 ? 14.727 -23.746 -20.104 1.00 82.00 156 PHE A O 1
ATOM 1208 N N . GLY A 1 157 ? 16.905 -23.582 -19.658 1.00 84.56 157 GLY A N 1
ATOM 1209 C CA . GLY A 1 157 ? 17.103 -25.024 -19.459 1.00 84.56 157 GLY A CA 1
ATOM 1210 C C . GLY A 1 157 ? 16.348 -25.597 -18.249 1.00 84.56 157 GLY A C 1
ATOM 1211 O O . GLY A 1 157 ? 15.303 -25.109 -17.835 1.00 84.56 157 GLY A O 1
ATOM 1212 N N . ALA A 1 158 ? 16.884 -26.645 -17.627 1.00 86.00 158 ALA A N 1
ATOM 1213 C CA . ALA A 1 158 ? 16.317 -27.190 -16.391 1.00 86.00 158 ALA A CA 1
ATOM 1214 C C . ALA A 1 158 ? 16.609 -26.259 -15.195 1.00 86.00 158 ALA A C 1
ATOM 1216 O O . ALA A 1 158 ? 17.498 -26.525 -14.391 1.00 86.00 158 ALA A O 1
ATOM 1217 N N . VAL A 1 159 ? 15.892 -25.138 -15.106 1.00 91.12 159 VAL A N 1
ATOM 1218 C CA . VAL A 1 159 ? 15.951 -24.202 -13.977 1.00 91.12 159 VAL A CA 1
ATOM 1219 C C . VAL A 1 159 ? 14.831 -24.545 -13.003 1.00 91.12 159 VAL A C 1
ATOM 1221 O O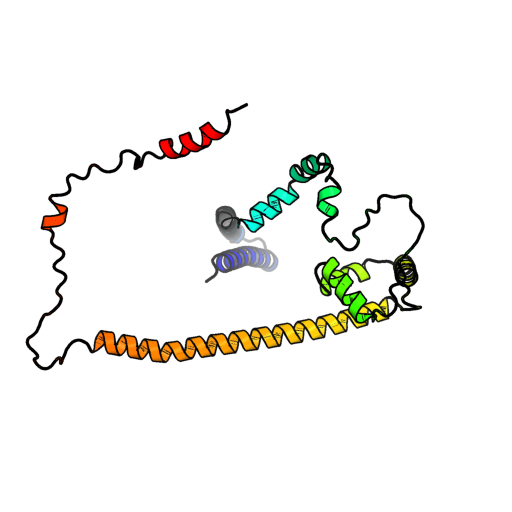 . VAL A 1 159 ? 13.675 -24.661 -13.406 1.00 91.12 159 VAL A O 1
ATOM 1224 N N . SER A 1 160 ? 15.158 -24.702 -11.719 1.00 93.69 160 SER A N 1
ATOM 1225 C CA . SER A 1 160 ? 14.143 -24.941 -10.694 1.00 93.69 160 SER A CA 1
ATOM 1226 C C . SER A 1 160 ? 13.412 -23.644 -10.324 1.00 93.69 160 SER A C 1
ATOM 1228 O O . SER A 1 160 ? 14.000 -22.559 -10.323 1.00 93.69 160 SER A O 1
ATOM 1230 N N . ARG A 1 161 ? 12.127 -23.750 -9.959 1.00 93.94 161 ARG A N 1
ATOM 1231 C CA . ARG A 1 161 ? 11.324 -22.603 -9.497 1.00 93.94 161 ARG A CA 1
ATOM 1232 C C . ARG A 1 161 ? 11.982 -21.903 -8.310 1.00 93.94 161 ARG A C 1
ATOM 1234 O O . ARG A 1 161 ? 12.071 -20.679 -8.277 1.00 93.94 161 ARG A O 1
ATOM 1241 N N . ASN A 1 162 ? 12.509 -22.693 -7.377 1.00 93.81 162 ASN A N 1
ATOM 1242 C CA . ASN A 1 162 ? 13.174 -22.188 -6.180 1.00 93.81 162 ASN A CA 1
ATOM 1243 C C . ASN A 1 162 ? 14.438 -21.386 -6.514 1.00 93.81 162 ASN A C 1
ATOM 1245 O O . ASN A 1 162 ? 14.696 -20.370 -5.873 1.00 93.81 162 ASN A O 1
A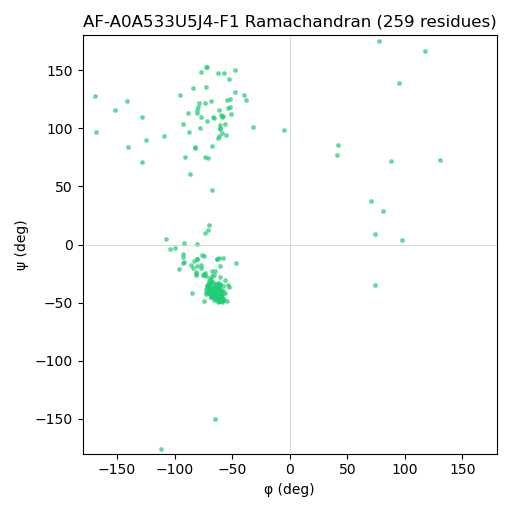TOM 1249 N N . ASP A 1 163 ? 15.211 -21.802 -7.519 1.00 93.50 163 ASP A N 1
ATOM 1250 C CA . ASP A 1 163 ? 16.415 -21.071 -7.924 1.00 93.50 163 ASP A CA 1
ATOM 1251 C C . ASP A 1 163 ? 16.067 -19.751 -8.615 1.00 93.50 163 ASP A C 1
ATOM 1253 O O . ASP A 1 163 ? 16.701 -18.729 -8.339 1.00 93.50 163 ASP A O 1
ATOM 1257 N N . LEU A 1 164 ? 15.019 -19.740 -9.448 1.00 93.12 164 LEU A N 1
ATOM 1258 C CA . LEU A 1 164 ? 14.504 -18.506 -10.042 1.00 93.12 164 LEU A CA 1
ATOM 1259 C C . LEU A 1 164 ? 14.006 -17.540 -8.958 1.00 93.12 164 LEU A C 1
ATOM 1261 O O . LEU A 1 164 ? 14.387 -16.371 -8.965 1.00 93.12 164 LEU A O 1
ATOM 1265 N N . MET A 1 165 ? 13.200 -18.019 -8.007 1.00 94.31 165 MET A N 1
ATOM 1266 C CA . MET A 1 165 ? 12.686 -17.195 -6.909 1.00 94.31 165 MET A CA 1
ATOM 1267 C C . MET A 1 165 ? 13.814 -16.608 -6.058 1.00 94.31 165 MET A C 1
ATOM 1269 O O . MET A 1 165 ? 13.790 -15.415 -5.766 1.00 94.31 165 MET A O 1
ATOM 1273 N N . LYS A 1 166 ? 14.842 -17.401 -5.727 1.00 94.69 166 LYS A N 1
ATOM 1274 C CA . LYS A 1 166 ? 16.036 -16.901 -5.028 1.00 94.69 166 LYS A CA 1
ATOM 1275 C C . LYS A 1 166 ? 16.740 -15.804 -5.825 1.00 94.69 166 LYS A C 1
ATOM 1277 O O . LYS A 1 166 ? 17.137 -14.799 -5.244 1.00 94.69 166 LYS A O 1
ATOM 1282 N N . ARG A 1 167 ? 16.874 -15.962 -7.148 1.00 93.12 167 ARG A N 1
ATOM 1283 C CA . ARG A 1 167 ? 17.488 -14.943 -8.019 1.00 93.12 167 ARG A CA 1
ATOM 1284 C C . ARG A 1 167 ? 16.683 -13.642 -8.003 1.00 93.12 167 ARG A C 1
ATOM 1286 O O . ARG A 1 167 ? 17.267 -12.580 -7.815 1.00 93.12 167 ARG A O 1
ATOM 1293 N N . ILE A 1 168 ? 15.357 -13.734 -8.131 1.00 93.94 168 ILE A N 1
ATOM 1294 C CA . ILE A 1 168 ? 14.452 -12.577 -8.055 1.00 93.94 168 ILE A CA 1
ATOM 1295 C C . ILE A 1 168 ? 14.583 -11.901 -6.687 1.00 93.94 168 ILE A C 1
ATOM 1297 O O . ILE A 1 168 ? 14.720 -10.686 -6.624 1.00 93.94 168 ILE A O 1
ATOM 1301 N N . GLN A 1 169 ? 14.614 -12.670 -5.597 1.00 93.88 169 GLN A N 1
ATOM 1302 C CA . GLN A 1 169 ? 14.739 -12.134 -4.242 1.00 93.88 169 GLN A CA 1
ATOM 1303 C C . GLN A 1 169 ? 16.060 -11.381 -4.029 1.00 93.88 169 GLN A C 1
ATOM 1305 O O . GLN A 1 169 ? 16.061 -10.299 -3.443 1.00 93.88 169 GLN A O 1
ATOM 1310 N N . VAL A 1 170 ? 17.173 -11.903 -4.556 1.00 92.75 170 VAL A N 1
ATOM 1311 C CA . VAL A 1 170 ? 18.458 -11.187 -4.553 1.00 92.75 170 VAL A CA 1
ATOM 1312 C C . VAL A 1 170 ? 18.340 -9.878 -5.335 1.00 92.75 170 VAL A C 1
ATOM 1314 O O . VAL A 1 170 ? 18.738 -8.832 -4.829 1.00 92.75 170 VAL A O 1
ATOM 1317 N N . MET A 1 171 ? 17.736 -9.894 -6.525 1.00 91.81 171 MET A N 1
ATOM 1318 C CA . MET A 1 171 ? 17.557 -8.680 -7.331 1.00 91.81 171 MET A CA 1
ATOM 1319 C C . MET A 1 171 ? 16.680 -7.628 -6.639 1.00 91.81 171 MET A C 1
ATOM 1321 O O . MET A 1 171 ? 17.012 -6.448 -6.700 1.00 91.81 171 MET A O 1
ATOM 1325 N N . VAL A 1 172 ? 15.616 -8.041 -5.941 1.00 92.50 172 VAL A N 1
ATOM 1326 C CA . VAL A 1 172 ? 14.784 -7.143 -5.118 1.00 92.50 172 VAL A CA 1
ATOM 1327 C C . VAL A 1 172 ? 15.624 -6.498 -4.018 1.00 92.50 172 VAL A C 1
ATOM 1329 O O . VAL A 1 172 ? 15.620 -5.281 -3.884 1.00 92.50 172 VAL A O 1
ATOM 1332 N N . SER A 1 173 ? 16.414 -7.287 -3.281 1.00 89.44 173 SER A N 1
ATOM 1333 C CA . SER A 1 173 ? 17.247 -6.748 -2.196 1.00 89.44 173 SER A CA 1
ATOM 1334 C C . SER A 1 173 ? 18.298 -5.739 -2.680 1.00 89.44 173 SER A C 1
ATOM 1336 O O . SER A 1 173 ? 18.545 -4.740 -2.007 1.00 89.44 173 SER A O 1
ATOM 1338 N N . VAL A 1 174 ? 18.873 -5.960 -3.869 1.00 88.81 174 VAL A N 1
ATOM 1339 C CA . VAL A 1 174 ? 19.813 -5.020 -4.498 1.00 88.81 174 VAL A CA 1
ATOM 1340 C C . VAL A 1 174 ? 19.088 -3.737 -4.910 1.00 88.81 174 VAL A C 1
ATOM 1342 O O . VAL A 1 174 ? 19.558 -2.645 -4.600 1.00 88.81 174 VAL A O 1
ATOM 1345 N N . GLN A 1 175 ? 17.912 -3.855 -5.533 1.00 85.25 175 GLN A N 1
ATOM 1346 C CA . GLN A 1 175 ? 17.112 -2.703 -5.954 1.00 85.25 175 GLN A CA 1
ATOM 1347 C C . GLN A 1 175 ? 16.649 -1.848 -4.761 1.00 85.25 175 GLN A C 1
ATOM 1349 O O . GLN A 1 175 ? 16.698 -0.618 -4.820 1.00 85.25 175 GLN A O 1
ATOM 1354 N N . ASP A 1 176 ? 16.248 -2.471 -3.654 1.00 82.06 176 ASP A N 1
ATOM 1355 C CA . ASP A 1 176 ? 15.850 -1.765 -2.431 1.00 82.06 176 ASP A CA 1
ATOM 1356 C C . ASP A 1 176 ? 17.036 -1.018 -1.794 1.00 82.06 176 ASP A C 1
ATOM 1358 O O . ASP A 1 176 ? 16.894 0.094 -1.279 1.00 82.06 176 ASP A O 1
ATOM 1362 N N . GLN A 1 177 ? 18.242 -1.586 -1.870 1.00 79.94 177 GLN A N 1
ATOM 1363 C CA . GLN A 1 177 ? 19.458 -0.941 -1.376 1.00 79.94 177 GLN A CA 1
ATOM 1364 C C . GLN A 1 177 ? 19.887 0.246 -2.256 1.00 79.94 177 GLN A C 1
ATOM 1366 O O . GLN A 1 177 ? 20.256 1.310 -1.741 1.00 79.94 177 GLN A O 1
ATOM 1371 N N . GLU A 1 178 ? 19.812 0.098 -3.579 1.00 79.50 178 GLU A N 1
ATOM 1372 C CA . GLU A 1 178 ? 20.094 1.167 -4.544 1.00 79.50 178 GLU A CA 1
ATOM 1373 C C . GLU A 1 178 ? 19.086 2.316 -4.417 1.00 79.50 178 GLU A C 1
ATOM 1375 O O . GLU A 1 178 ? 19.469 3.482 -4.320 1.00 79.50 178 GLU A O 1
ATOM 1380 N N . THR A 1 179 ? 17.793 2.014 -4.317 1.00 72.25 179 THR A N 1
ATOM 1381 C CA . THR A 1 179 ? 16.759 3.045 -4.136 1.00 72.25 179 THR A CA 1
ATOM 1382 C C . THR A 1 179 ? 16.895 3.753 -2.790 1.00 72.25 179 THR A C 1
ATOM 1384 O O . THR A 1 179 ? 16.839 4.981 -2.744 1.00 72.25 179 THR A O 1
ATOM 1387 N N . CYS A 1 180 ? 17.165 3.031 -1.697 1.00 69.62 180 CYS A N 1
ATOM 1388 C CA . CYS A 1 180 ? 17.353 3.640 -0.379 1.00 69.62 180 CYS A CA 1
ATOM 1389 C C . CYS A 1 180 ? 18.586 4.556 -0.329 1.00 69.62 180 CYS A C 1
ATOM 1391 O O . CYS A 1 180 ? 18.520 5.642 0.248 1.00 69.62 180 CYS A O 1
ATOM 1393 N N . SER A 1 181 ? 19.699 4.157 -0.950 1.00 73.50 181 SER A N 1
ATOM 1394 C CA . SER A 1 181 ? 20.914 4.984 -1.013 1.00 73.50 181 SER A CA 1
ATOM 1395 C C . SER A 1 181 ? 20.737 6.221 -1.898 1.00 73.50 181 SER A C 1
ATOM 1397 O O . SER A 1 181 ? 21.179 7.305 -1.519 1.00 73.50 181 SER A O 1
ATOM 1399 N N . THR A 1 182 ? 20.022 6.095 -3.016 1.00 70.25 182 THR A N 1
ATOM 1400 C CA . THR A 1 182 ? 19.727 7.222 -3.915 1.00 70.25 182 THR A CA 1
ATOM 1401 C C . THR A 1 182 ? 18.780 8.225 -3.259 1.00 70.25 182 THR A C 1
ATOM 1403 O O . THR A 1 182 ? 19.020 9.429 -3.312 1.00 70.25 182 THR A O 1
ATOM 1406 N N . ILE A 1 183 ? 17.739 7.739 -2.573 1.00 72.88 183 ILE A N 1
ATOM 1407 C CA . ILE A 1 183 ? 16.799 8.592 -1.836 1.00 72.88 183 ILE A CA 1
ATOM 1408 C C . ILE A 1 183 ? 17.522 9.315 -0.701 1.00 72.88 183 ILE A C 1
ATOM 1410 O O . ILE A 1 183 ? 17.366 10.526 -0.572 1.00 72.88 183 ILE A O 1
ATOM 1414 N N . LYS A 1 184 ? 18.344 8.609 0.087 1.00 75.62 184 LYS A N 1
ATOM 1415 C CA . LYS A 1 184 ? 19.144 9.229 1.154 1.00 75.62 184 LYS A CA 1
ATOM 1416 C C . LYS A 1 184 ? 20.047 10.326 0.614 1.00 75.62 184 LYS A C 1
ATOM 1418 O O . LYS A 1 184 ? 19.994 11.435 1.118 1.00 75.62 184 LYS A O 1
ATOM 1423 N N . ARG A 1 185 ? 20.777 10.052 -0.468 1.00 77.19 185 ARG A N 1
ATOM 1424 C CA . ARG A 1 185 ? 21.628 11.052 -1.113 1.00 77.19 185 ARG A CA 1
ATOM 1425 C C . ARG A 1 185 ? 20.831 12.260 -1.606 1.00 77.19 185 ARG A C 1
ATOM 1427 O O . ARG A 1 185 ? 21.240 13.383 -1.356 1.00 77.19 185 ARG A O 1
ATOM 1434 N N . SER A 1 186 ? 19.681 12.042 -2.246 1.00 77.94 186 SER A N 1
ATOM 1435 C CA . SER A 1 186 ? 18.819 13.144 -2.697 1.00 77.94 186 SER A CA 1
ATOM 1436 C C . SER A 1 186 ? 18.252 13.965 -1.536 1.00 77.94 186 SER A C 1
ATOM 1438 O O . SER A 1 186 ? 18.077 15.173 -1.656 1.00 77.94 186 SER A O 1
ATOM 1440 N N . LEU A 1 187 ? 17.972 13.314 -0.403 1.00 80.44 187 LEU A N 1
ATOM 1441 C CA . LEU A 1 187 ? 17.476 13.965 0.800 1.00 80.44 187 LEU A CA 1
ATOM 1442 C C . LEU A 1 187 ? 18.588 14.773 1.470 1.00 80.44 187 LEU A C 1
ATOM 1444 O O . LEU A 1 187 ? 18.334 15.901 1.872 1.00 80.44 187 LEU A O 1
ATOM 1448 N N . ASP A 1 188 ? 19.799 14.230 1.547 1.00 80.62 188 ASP A N 1
ATOM 1449 C CA . ASP A 1 188 ? 20.967 14.920 2.090 1.00 80.62 188 ASP A CA 1
ATOM 1450 C C . ASP A 1 188 ? 21.338 16.133 1.224 1.00 80.62 188 ASP A C 1
ATOM 1452 O O . ASP A 1 188 ? 21.513 17.222 1.759 1.00 80.62 188 ASP A O 1
ATOM 1456 N N . GLU A 1 189 ? 21.340 15.992 -0.108 1.00 81.06 189 GLU A N 1
ATOM 1457 C CA . GLU A 1 189 ? 21.546 17.109 -1.045 1.00 81.06 189 GLU A CA 1
ATOM 1458 C C . GLU A 1 189 ? 20.442 18.176 -0.907 1.00 81.06 189 GLU A C 1
ATOM 1460 O O . GLU A 1 189 ? 20.727 19.373 -0.920 1.00 81.06 189 GLU A O 1
ATOM 1465 N N . ALA A 1 190 ? 19.181 17.771 -0.712 1.00 78.00 190 ALA A N 1
ATOM 1466 C CA . ALA A 1 190 ? 18.091 18.711 -0.459 1.00 78.00 190 ALA A CA 1
ATOM 1467 C C . ALA A 1 190 ? 18.250 19.422 0.895 1.00 78.00 190 ALA A C 1
ATOM 1469 O O . ALA A 1 190 ? 18.066 20.633 0.974 1.00 78.00 190 ALA A O 1
ATOM 1470 N N . ILE A 1 191 ? 18.606 18.698 1.959 1.00 79.81 191 ILE A N 1
ATOM 1471 C CA . ILE A 1 191 ? 18.846 19.268 3.291 1.00 79.81 191 ILE A CA 1
ATOM 1472 C C . ILE A 1 191 ? 20.022 20.247 3.249 1.00 79.81 191 ILE A C 1
ATOM 1474 O O . ILE A 1 191 ? 19.933 21.315 3.850 1.00 79.81 191 ILE A O 1
ATOM 1478 N N . GLU A 1 192 ? 21.092 19.926 2.523 1.00 77.69 192 GLU A N 1
ATOM 1479 C CA . GLU A 1 192 ? 22.241 20.813 2.332 1.00 77.69 192 GLU A CA 1
ATOM 1480 C C . GLU A 1 192 ? 21.850 22.074 1.547 1.00 77.69 192 GLU A C 1
ATOM 1482 O O . GLU A 1 192 ? 22.188 23.186 1.958 1.00 77.69 192 GLU A O 1
ATOM 1487 N N . ALA A 1 193 ? 21.041 21.933 0.492 1.00 74.19 193 ALA A N 1
ATOM 1488 C CA . ALA A 1 193 ? 20.483 23.069 -0.239 1.00 74.19 193 ALA A CA 1
ATOM 1489 C C . ALA A 1 193 ? 19.625 23.974 0.669 1.00 74.19 193 ALA A C 1
ATOM 1491 O O . ALA A 1 193 ? 19.814 25.189 0.681 1.00 74.19 193 ALA A O 1
ATOM 1492 N N . PHE A 1 194 ? 18.754 23.394 1.504 1.00 67.25 194 PHE A N 1
ATOM 1493 C CA . PHE A 1 194 ? 17.954 24.154 2.475 1.00 67.25 194 PHE A CA 1
ATOM 1494 C C . PHE A 1 194 ? 18.791 24.753 3.617 1.00 67.25 194 PHE A C 1
ATOM 1496 O O . PHE A 1 194 ? 18.419 25.783 4.181 1.00 67.25 194 PHE A O 1
ATOM 1503 N N . SER A 1 195 ? 19.913 24.127 3.977 1.00 64.75 195 SER A N 1
ATOM 1504 C CA . SER A 1 195 ? 20.836 24.643 4.991 1.00 64.75 195 SER A CA 1
ATOM 1505 C C . SER A 1 195 ? 21.597 25.870 4.487 1.00 64.75 195 SER A C 1
ATOM 1507 O O . SER A 1 195 ? 21.782 26.814 5.252 1.00 64.75 195 SER A O 1
ATOM 1509 N N . ASN A 1 196 ? 21.984 25.897 3.209 1.00 60.22 196 ASN A N 1
ATOM 1510 C CA . ASN A 1 196 ? 22.631 27.058 2.589 1.00 60.22 196 ASN A CA 1
ATOM 1511 C C . ASN A 1 196 ? 21.662 28.243 2.415 1.00 60.22 196 ASN A C 1
ATOM 1513 O O . ASN A 1 196 ? 22.060 29.399 2.565 1.00 60.22 196 ASN A O 1
ATOM 1517 N N . ASP A 1 197 ? 20.369 27.976 2.206 1.00 63.91 197 ASP A N 1
ATOM 1518 C CA . ASP A 1 197 ? 19.340 29.024 2.180 1.00 63.91 197 ASP A CA 1
ATOM 1519 C C . ASP A 1 197 ? 19.126 29.690 3.548 1.00 63.91 197 ASP A C 1
ATOM 1521 O O . ASP A 1 197 ? 18.674 30.833 3.612 1.00 63.91 197 ASP A O 1
ATOM 1525 N N . ARG A 1 198 ? 19.479 29.029 4.658 1.00 65.75 198 ARG A N 1
ATOM 1526 C CA . ARG A 1 198 ? 19.322 29.602 6.002 1.00 65.75 198 ARG A CA 1
ATOM 1527 C C . ARG A 1 198 ? 20.245 30.802 6.237 1.00 65.75 198 ARG A C 1
ATOM 1529 O O . ARG A 1 198 ? 19.792 31.795 6.802 1.00 65.75 198 ARG A O 1
ATOM 1536 N N . GLU A 1 199 ? 21.495 30.744 5.775 1.00 63.84 199 GLU A N 1
ATOM 1537 C CA . GLU A 1 199 ? 22.424 31.884 5.856 1.00 63.84 199 GLU A CA 1
ATOM 1538 C C . GLU A 1 199 ? 21.972 33.040 4.954 1.00 63.84 199 GLU A C 1
ATOM 1540 O O . GLU A 1 199 ? 21.973 34.193 5.383 1.00 63.84 199 GLU A O 1
ATOM 1545 N N . SER A 1 200 ? 21.476 32.731 3.751 1.00 67.31 200 SER A N 1
ATOM 1546 C CA . SER A 1 200 ? 20.851 33.717 2.859 1.00 67.31 200 SER A CA 1
ATOM 1547 C C . SER A 1 200 ? 19.631 34.388 3.500 1.00 67.31 200 SER A C 1
ATOM 1549 O O . SER A 1 200 ? 19.395 35.582 3.300 1.00 67.31 200 SER A O 1
ATOM 1551 N N . PHE A 1 201 ? 18.821 33.628 4.241 1.00 73.00 201 PHE A N 1
ATOM 1552 C CA . PHE A 1 201 ? 17.603 34.135 4.864 1.00 73.00 201 PHE A CA 1
ATOM 1553 C C . PHE A 1 201 ? 17.914 35.047 6.056 1.00 73.00 201 PHE A C 1
ATOM 1555 O O . PHE A 1 201 ? 17.299 36.105 6.182 1.00 73.00 201 PHE A O 1
ATOM 1562 N N . ASP A 1 202 ? 18.900 34.696 6.884 1.00 78.81 202 ASP A N 1
ATOM 1563 C CA . ASP A 1 202 ? 19.350 35.548 7.991 1.00 78.81 202 ASP A CA 1
ATOM 1564 C C . ASP A 1 202 ? 19.993 36.851 7.484 1.00 78.81 202 ASP A C 1
ATOM 1566 O O . ASP A 1 202 ? 19.731 37.921 8.042 1.00 78.81 202 ASP A O 1
ATOM 1570 N N . ASP A 1 203 ? 20.755 36.806 6.385 1.00 77.62 203 ASP A N 1
ATOM 1571 C CA . ASP A 1 203 ? 21.288 38.012 5.741 1.00 77.62 203 ASP A CA 1
ATOM 1572 C C . ASP A 1 203 ? 20.181 38.865 5.105 1.00 77.62 203 ASP A C 1
ATOM 1574 O O . ASP A 1 203 ? 20.210 40.091 5.223 1.00 77.62 203 ASP A O 1
ATOM 1578 N N . TYR A 1 204 ? 19.160 38.252 4.496 1.00 73.69 204 TYR A N 1
ATOM 1579 C CA . TYR A 1 204 ? 17.980 38.965 3.996 1.00 73.69 204 TYR A CA 1
ATOM 1580 C C . TYR A 1 204 ? 17.180 39.627 5.128 1.00 73.69 204 TYR A C 1
ATOM 1582 O O . TYR A 1 204 ? 16.812 40.800 5.009 1.00 73.69 204 TYR A O 1
ATOM 1590 N N . ILE A 1 205 ? 16.947 38.925 6.244 1.00 79.31 205 ILE A N 1
ATOM 1591 C CA . ILE A 1 205 ? 16.302 39.488 7.441 1.00 79.31 205 ILE A CA 1
ATOM 1592 C C . ILE A 1 205 ? 17.137 40.648 7.976 1.00 79.31 205 ILE A C 1
ATOM 1594 O O . ILE A 1 205 ? 16.593 41.718 8.246 1.00 79.31 205 ILE A O 1
ATOM 1598 N N . ARG A 1 206 ? 18.460 40.476 8.085 1.00 81.38 206 ARG A N 1
ATOM 1599 C CA . ARG A 1 206 ? 19.366 41.526 8.553 1.00 81.38 206 ARG A CA 1
ATOM 1600 C C . ARG A 1 206 ? 19.283 42.742 7.638 1.00 81.38 206 ARG A C 1
ATOM 1602 O O . ARG A 1 206 ? 19.050 43.827 8.144 1.00 81.38 206 ARG A O 1
ATOM 1609 N N . ARG A 1 207 ? 19.370 42.571 6.317 1.00 74.69 207 ARG A N 1
ATOM 1610 C CA . ARG A 1 207 ? 19.294 43.659 5.325 1.00 74.69 207 ARG A CA 1
ATOM 1611 C C . ARG A 1 207 ? 17.934 44.363 5.318 1.00 74.69 207 ARG A C 1
ATOM 1613 O O . ARG A 1 207 ? 17.888 45.574 5.141 1.00 74.69 207 ARG A O 1
ATOM 1620 N N . SER A 1 208 ? 16.855 43.619 5.563 1.00 74.06 208 SER A N 1
ATOM 1621 C CA . SER A 1 208 ? 15.491 44.156 5.672 1.00 74.06 208 SER A CA 1
ATOM 1622 C C . SER A 1 208 ? 15.242 44.889 6.996 1.00 74.06 208 SER A C 1
ATOM 1624 O O . SER A 1 208 ? 14.394 45.771 7.058 1.00 74.06 208 SER A O 1
ATOM 1626 N N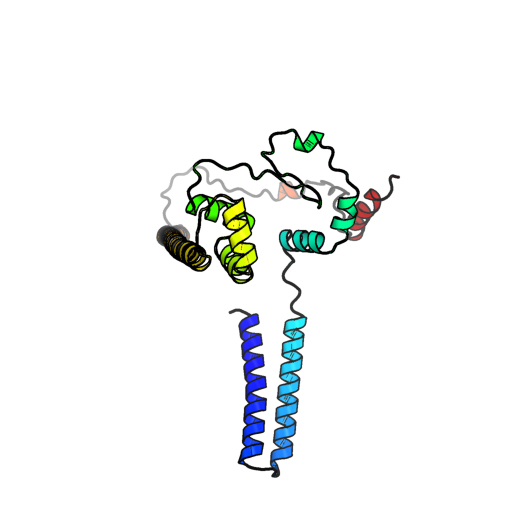 . MET A 1 209 ? 15.977 44.544 8.058 1.00 70.94 209 MET A N 1
ATOM 1627 C CA . MET A 1 209 ? 15.858 45.162 9.386 1.00 70.94 209 MET A CA 1
ATOM 1628 C C . MET A 1 209 ? 16.884 46.283 9.619 1.00 70.94 209 MET A C 1
ATOM 1630 O O . MET A 1 209 ? 16.673 47.129 10.485 1.00 70.94 209 MET A O 1
ATOM 1634 N N . THR A 1 210 ? 17.991 46.318 8.869 1.00 70.62 210 THR A N 1
ATOM 1635 C CA . THR A 1 210 ? 19.044 47.344 8.986 1.00 70.62 210 THR A CA 1
ATOM 1636 C C . THR A 1 210 ? 18.952 48.452 7.939 1.00 70.62 210 THR A C 1
ATOM 1638 O O . THR A 1 210 ? 19.708 49.418 8.028 1.00 70.62 210 THR A O 1
ATOM 1641 N N . SER A 1 211 ? 18.005 48.398 6.996 1.00 57.03 211 SER A N 1
ATOM 1642 C CA . SER A 1 211 ? 17.809 49.434 5.969 1.00 57.03 211 SER A CA 1
ATOM 1643 C C . SER A 1 211 ? 17.264 50.772 6.496 1.00 57.03 211 SER A C 1
ATOM 1645 O O . SER A 1 211 ? 16.790 51.581 5.705 1.00 57.03 211 SER A O 1
ATOM 1647 N N . SER A 1 212 ? 17.319 51.040 7.805 1.00 57.34 212 SER A N 1
ATOM 1648 C CA . SER A 1 212 ? 16.846 52.318 8.337 1.00 57.34 212 SER A CA 1
ATOM 1649 C C . SER A 1 212 ? 17.849 53.459 8.202 1.00 57.34 212 SER A C 1
ATOM 1651 O O . SER A 1 212 ? 17.399 54.597 8.180 1.00 57.34 212 SER A O 1
ATOM 1653 N N . GLU A 1 213 ? 19.168 53.248 8.124 1.00 57.88 213 GLU A N 1
ATOM 1654 C CA . GLU A 1 213 ? 20.085 54.397 8.193 1.00 57.88 213 GLU A CA 1
ATOM 1655 C C . GLU A 1 213 ? 21.410 54.201 7.451 1.00 57.88 213 GLU A C 1
ATOM 1657 O O . GLU A 1 213 ? 22.261 53.413 7.862 1.00 57.88 213 GLU A O 1
ATOM 1662 N N . LYS A 1 214 ? 21.580 55.045 6.421 1.00 51.69 214 LYS A N 1
ATOM 1663 C CA . LYS A 1 214 ? 22.809 55.681 5.893 1.00 51.69 214 LYS A CA 1
ATOM 1664 C C . LYS A 1 214 ? 22.956 55.527 4.381 1.00 51.69 214 LYS A C 1
ATOM 1666 O O . LYS A 1 214 ? 23.854 54.851 3.891 1.00 51.69 214 LYS A O 1
ATOM 1671 N N . HIS A 1 215 ? 22.122 56.264 3.650 1.00 42.34 215 HIS A N 1
ATOM 1672 C CA . HIS A 1 215 ? 22.550 56.813 2.368 1.00 42.34 215 HIS A CA 1
ATOM 1673 C C . HIS A 1 215 ? 23.201 58.176 2.655 1.00 42.34 215 HIS A C 1
ATOM 1675 O O . HIS A 1 215 ? 22.513 59.072 3.152 1.00 42.34 215 HIS A O 1
ATOM 1681 N N . PRO A 1 216 ? 24.516 58.360 2.441 1.00 50.75 216 PRO A N 1
ATOM 1682 C CA . PRO A 1 216 ? 25.086 59.694 2.418 1.00 50.75 216 PRO A CA 1
ATOM 1683 C C . PRO A 1 216 ? 24.564 60.402 1.164 1.00 50.75 216 PRO A C 1
ATOM 1685 O O . PRO A 1 216 ? 24.672 59.881 0.058 1.00 50.75 216 PRO A O 1
ATOM 1688 N N . LEU A 1 217 ? 23.936 61.549 1.404 1.00 52.59 217 LEU A N 1
ATOM 1689 C CA . LEU A 1 217 ? 23.666 62.660 0.492 1.00 52.59 217 LEU A CA 1
ATOM 1690 C C . LEU A 1 217 ? 24.284 62.510 -0.912 1.00 52.59 217 LEU A C 1
ATOM 1692 O O . LEU A 1 217 ? 25.440 62.861 -1.136 1.00 52.59 217 LEU A O 1
ATOM 1696 N N . SER A 1 218 ? 23.469 62.060 -1.860 1.00 44.50 218 SER A N 1
ATOM 1697 C CA . SER A 1 218 ? 23.548 62.500 -3.249 1.00 44.50 218 SER A CA 1
ATOM 169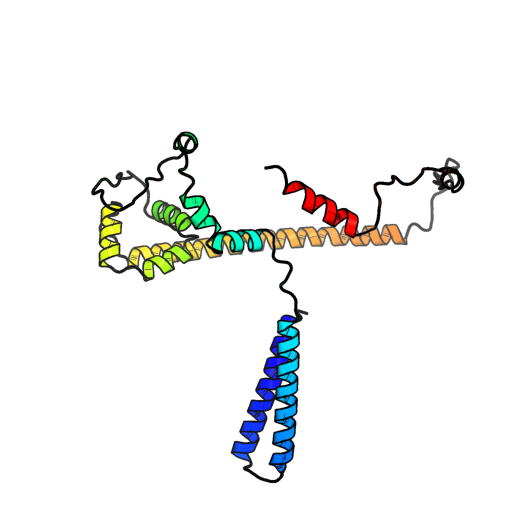8 C C . SER A 1 218 ? 22.143 62.944 -3.632 1.00 44.50 218 SER A C 1
ATOM 1700 O O . SER A 1 218 ? 21.221 62.132 -3.671 1.00 44.50 218 SER A O 1
ATOM 1702 N N . GLU A 1 219 ? 21.980 64.250 -3.805 1.00 55.00 219 GLU A N 1
ATOM 1703 C CA . GLU A 1 219 ? 20.825 64.859 -4.451 1.00 55.00 219 GLU A CA 1
ATOM 1704 C C . GLU A 1 219 ? 20.729 64.300 -5.876 1.00 55.00 219 GLU A C 1
ATOM 1706 O O . GLU A 1 219 ? 21.455 64.762 -6.745 1.00 55.00 219 GLU A O 1
ATOM 1711 N N . ASP A 1 220 ? 19.918 63.267 -6.105 1.00 50.59 220 ASP A N 1
ATOM 1712 C CA . ASP A 1 220 ? 19.221 63.088 -7.382 1.00 50.59 220 ASP A CA 1
ATOM 1713 C C . ASP A 1 220 ? 18.160 61.981 -7.296 1.00 50.59 220 ASP A C 1
ATOM 1715 O O . ASP A 1 220 ? 18.421 60.868 -6.841 1.00 50.59 220 ASP A O 1
ATOM 1719 N N . GLU A 1 221 ? 16.951 62.348 -7.716 1.00 50.03 221 GLU A N 1
ATOM 1720 C CA . GLU A 1 221 ? 15.825 61.505 -8.139 1.00 50.03 221 GLU A CA 1
ATOM 1721 C C . GLU A 1 221 ? 15.536 60.225 -7.333 1.00 50.03 221 GLU A C 1
ATOM 1723 O O . GLU A 1 221 ? 15.719 59.087 -7.772 1.00 50.03 221 GLU A O 1
ATOM 1728 N N . GLY A 1 222 ? 14.916 60.416 -6.167 1.00 42.66 222 GLY A N 1
ATOM 1729 C CA . GLY A 1 222 ? 14.063 59.384 -5.591 1.00 42.66 222 GLY A CA 1
ATOM 1730 C C . GLY A 1 222 ? 12.921 59.058 -6.555 1.00 42.66 222 GLY A C 1
ATOM 1731 O O . GLY A 1 222 ? 12.026 59.872 -6.762 1.00 42.66 222 GLY A O 1
ATOM 1732 N N . PHE A 1 223 ? 12.935 57.853 -7.124 1.00 52.44 223 PHE A N 1
ATOM 1733 C CA . PHE A 1 223 ? 11.808 57.277 -7.857 1.00 52.44 223 PHE A CA 1
ATOM 1734 C C . PHE A 1 223 ? 10.690 56.921 -6.866 1.00 52.44 223 PHE A C 1
ATOM 1736 O O . PHE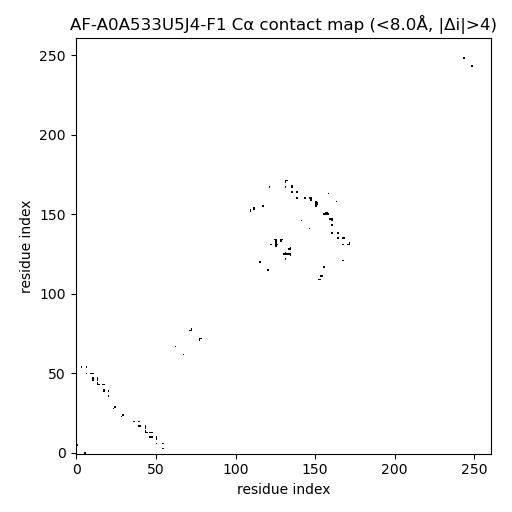 A 1 223 ? 10.471 55.764 -6.506 1.00 52.44 223 PHE A O 1
ATOM 1743 N N . SER A 1 224 ? 9.993 57.939 -6.371 1.00 42.41 224 SER A N 1
ATOM 1744 C CA . SER A 1 224 ? 8.675 57.781 -5.778 1.00 42.41 224 SER A CA 1
ATOM 1745 C C . SER A 1 224 ? 7.699 57.500 -6.913 1.00 42.41 224 SER A C 1
ATOM 1747 O O . SER A 1 224 ? 7.350 58.394 -7.681 1.00 42.41 224 SER A O 1
ATOM 1749 N N . VAL A 1 225 ? 7.250 56.248 -7.025 1.00 53.16 225 VAL A N 1
ATOM 1750 C CA . VAL A 1 225 ? 6.031 55.931 -7.776 1.00 53.16 225 VAL A CA 1
ATOM 1751 C C . VAL A 1 225 ? 4.877 56.540 -6.994 1.00 53.16 225 VAL A C 1
ATOM 1753 O O . VAL A 1 225 ? 4.258 55.896 -6.147 1.00 53.16 225 VAL A O 1
ATOM 1756 N N . GLU A 1 226 ? 4.622 57.818 -7.244 1.00 44.94 226 GLU A N 1
ATOM 1757 C CA . GLU A 1 226 ? 3.339 58.425 -6.951 1.00 44.94 226 GLU A CA 1
ATOM 1758 C C . GLU A 1 226 ? 2.313 57.654 -7.785 1.00 44.94 226 GLU A C 1
ATOM 1760 O O . GLU A 1 226 ? 2.203 57.813 -9.000 1.00 44.94 226 GLU A O 1
ATOM 1765 N N . LEU A 1 227 ? 1.618 56.718 -7.135 1.00 51.69 227 LEU A N 1
ATOM 1766 C CA . LEU A 1 227 ? 0.397 56.130 -7.664 1.00 51.69 227 LEU A CA 1
ATOM 1767 C C . LEU A 1 227 ? -0.598 57.276 -7.799 1.00 51.69 227 LEU A C 1
ATOM 1769 O O . LEU A 1 227 ? -1.261 57.669 -6.839 1.00 51.69 227 LEU A O 1
ATOM 1773 N N . ASP A 1 228 ? -0.617 57.844 -8.996 1.00 47.09 228 ASP A N 1
ATOM 1774 C CA . ASP A 1 228 ? -1.443 58.969 -9.374 1.00 47.09 228 ASP A CA 1
ATOM 1775 C C . ASP A 1 228 ? -2.921 58.567 -9.250 1.00 47.09 228 ASP A C 1
ATOM 1777 O O . ASP A 1 228 ? -3.537 57.997 -10.154 1.00 47.09 228 ASP A O 1
ATOM 1781 N N . ASN A 1 229 ? -3.501 58.818 -8.074 1.00 55.47 229 ASN A N 1
ATOM 1782 C CA . ASN A 1 229 ? -4.906 58.532 -7.774 1.00 55.47 229 ASN A CA 1
ATOM 1783 C C . ASN A 1 229 ? -5.864 59.311 -8.695 1.00 55.47 229 ASN A C 1
ATOM 1785 O O . ASN A 1 229 ? -7.055 59.001 -8.744 1.00 55.47 229 ASN A O 1
ATOM 1789 N N . THR A 1 230 ? -5.365 60.292 -9.453 1.00 56.12 230 THR A N 1
ATOM 1790 C CA . THR A 1 230 ? -6.152 61.027 -10.448 1.00 56.12 230 THR A CA 1
ATOM 1791 C C . THR A 1 230 ? -6.296 60.275 -11.778 1.00 56.12 230 THR A C 1
ATOM 1793 O O . THR A 1 230 ? -7.251 60.518 -12.519 1.00 56.12 230 THR A O 1
ATOM 1796 N N . ALA A 1 231 ? -5.440 59.283 -12.056 1.00 55.78 231 ALA A N 1
ATOM 1797 C CA . ALA A 1 231 ? -5.570 58.420 -13.231 1.00 55.78 231 ALA A CA 1
ATOM 1798 C C . ALA A 1 231 ? -6.714 57.394 -13.089 1.00 55.78 231 ALA A C 1
ATOM 1800 O O . ALA A 1 231 ? -7.309 56.986 -14.087 1.00 55.78 231 ALA A O 1
ATOM 1801 N N . PHE A 1 232 ? -7.084 57.015 -11.859 1.00 53.19 232 PHE A N 1
ATOM 1802 C CA . PHE A 1 232 ? -8.190 56.081 -11.607 1.00 53.19 232 PHE A CA 1
ATOM 1803 C C . PHE A 1 232 ? -9.574 56.742 -11.577 1.00 53.19 232 PHE A C 1
ATOM 1805 O O . PHE A 1 232 ? -10.571 56.055 -11.792 1.00 53.19 232 PHE A O 1
ATOM 1812 N N . SER A 1 233 ? -9.667 58.056 -11.356 1.00 56.88 233 SER A N 1
ATOM 1813 C CA . SER A 1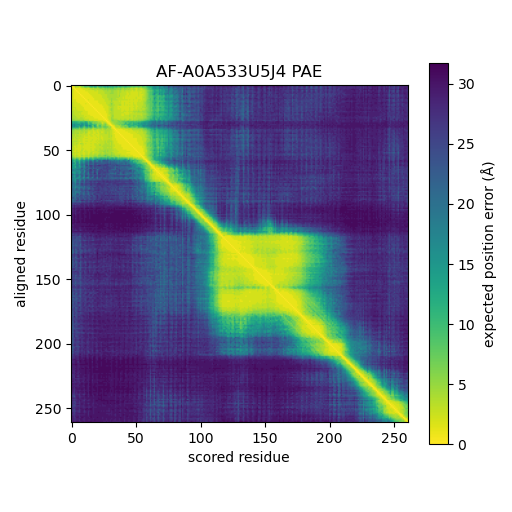 233 ? -10.957 58.762 -11.321 1.00 56.88 233 SER A CA 1
ATOM 1814 C C . SER A 1 233 ? -11.490 59.155 -12.704 1.00 56.88 233 SER A C 1
ATOM 1816 O O . SER A 1 233 ? -12.678 59.445 -12.825 1.00 56.88 233 SER A O 1
ATOM 1818 N N . ASN A 1 234 ? -10.658 59.106 -13.753 1.00 55.84 234 ASN A N 1
ATOM 1819 C CA . ASN A 1 234 ? -11.053 59.456 -15.124 1.00 55.84 234 ASN A CA 1
ATOM 1820 C C . ASN A 1 234 ? -11.271 58.256 -16.062 1.00 55.84 234 ASN A C 1
ATOM 1822 O O . ASN A 1 234 ? -11.726 58.444 -17.194 1.00 55.84 234 ASN A O 1
ATOM 1826 N N . LEU A 1 235 ? -11.027 57.015 -15.619 1.00 53.31 235 LEU A N 1
ATOM 1827 C CA . LEU A 1 235 ? -11.429 55.838 -16.390 1.00 53.31 235 LEU A CA 1
ATOM 1828 C C . LEU A 1 235 ? -12.911 55.521 -16.145 1.00 53.31 235 LEU A C 1
ATOM 1830 O O . LEU A 1 235 ? -13.269 54.604 -15.410 1.00 53.31 235 LEU A O 1
ATOM 1834 N N . ASN A 1 236 ? -13.783 56.204 -16.889 1.00 58.03 236 ASN A N 1
ATOM 1835 C CA . ASN A 1 236 ? -15.118 55.704 -17.250 1.00 58.03 236 ASN A CA 1
ATOM 1836 C C . ASN A 1 236 ? -15.012 54.491 -18.205 1.00 58.03 236 ASN A C 1
ATOM 1838 O O . ASN A 1 236 ? -15.673 54.418 -19.242 1.00 58.03 236 ASN A O 1
ATOM 1842 N N . ALA A 1 237 ? -14.146 53.529 -17.886 1.00 60.69 237 ALA A N 1
ATOM 1843 C CA . ALA A 1 237 ? -14.070 52.267 -18.592 1.00 60.69 237 ALA A CA 1
ATOM 1844 C C . ALA A 1 237 ? -15.224 51.400 -18.092 1.00 60.69 237 ALA A C 1
ATOM 1846 O O . ALA A 1 237 ? -15.174 50.826 -17.004 1.00 60.69 237 ALA A O 1
ATOM 1847 N N . SER A 1 238 ? -16.300 51.335 -18.878 1.00 62.25 238 SER A N 1
ATOM 1848 C CA . SER A 1 238 ? -17.384 50.395 -18.622 1.00 62.25 238 SER A CA 1
ATOM 1849 C C . SER A 1 238 ? -16.793 48.990 -18.521 1.00 62.25 238 SER A C 1
ATOM 1851 O O . SER A 1 238 ? -16.218 48.492 -19.492 1.00 62.25 238 SER A O 1
ATOM 1853 N N . ILE A 1 239 ? -16.936 48.370 -17.349 1.00 63.16 239 ILE A N 1
ATOM 1854 C CA . ILE A 1 239 ? -16.561 46.977 -17.104 1.00 63.16 239 ILE A CA 1
ATOM 1855 C C . ILE A 1 239 ? -17.139 46.119 -18.246 1.00 63.16 239 ILE A C 1
ATOM 1857 O O . ILE A 1 239 ? -18.322 46.284 -18.575 1.00 63.16 239 ILE A O 1
ATOM 1861 N N . PRO A 1 240 ? -16.341 45.238 -18.884 1.00 63.44 240 PRO A N 1
ATOM 1862 C CA . PRO A 1 240 ? -16.826 44.381 -19.957 1.00 63.44 240 PRO A CA 1
ATOM 1863 C C . PRO A 1 240 ? -18.083 43.642 -19.494 1.00 63.44 240 PRO A C 1
ATOM 1865 O O . PRO A 1 240 ? -18.059 42.962 -18.468 1.00 63.44 240 PRO A O 1
ATOM 1868 N N . LYS A 1 241 ? -19.186 43.762 -20.246 1.00 60.56 241 LYS A N 1
ATOM 1869 C CA . LYS A 1 241 ? -20.491 43.156 -19.902 1.00 60.56 241 LYS A CA 1
ATOM 1870 C C . LYS A 1 241 ? -20.437 41.629 -19.726 1.00 60.56 241 LYS A C 1
ATOM 1872 O O . LYS A 1 241 ? -21.382 41.043 -19.205 1.00 60.56 241 LYS A O 1
ATOM 1877 N N . ASP A 1 242 ? -19.333 41.005 -20.124 1.00 56.81 242 ASP A N 1
ATOM 1878 C CA . ASP A 1 242 ? -19.070 39.575 -19.985 1.00 56.81 242 ASP A CA 1
ATOM 1879 C C . ASP A 1 242 ? -18.590 39.156 -18.585 1.00 56.81 242 ASP A C 1
ATOM 1881 O O . ASP A 1 242 ? -18.622 37.967 -18.266 1.00 56.81 242 ASP A O 1
ATOM 1885 N N . PHE A 1 243 ? -18.217 40.102 -17.717 1.00 59.50 243 PHE A N 1
ATOM 1886 C CA . PHE A 1 243 ? -17.950 39.850 -16.296 1.00 59.50 243 PHE A CA 1
ATOM 1887 C C . PHE A 1 243 ? -19.245 39.940 -15.477 1.00 59.50 243 PHE A C 1
ATOM 1889 O O . PHE A 1 243 ? -19.414 40.756 -14.574 1.00 59.50 243 PHE A O 1
ATOM 1896 N N . SER A 1 244 ? -20.206 39.080 -15.810 1.00 63.16 244 SER A N 1
ATOM 1897 C CA . SER A 1 244 ? -21.353 38.837 -14.941 1.00 63.16 244 SER A CA 1
ATOM 1898 C C . SER A 1 244 ? -20.941 37.853 -13.847 1.00 63.16 244 SER A C 1
ATOM 1900 O O . SER A 1 244 ? -20.650 36.691 -14.124 1.00 63.16 244 SER A O 1
ATOM 1902 N N . HIS A 1 245 ? -20.956 38.297 -12.589 1.00 66.94 245 HIS A N 1
ATOM 1903 C CA . HIS A 1 245 ? -20.774 37.424 -11.422 1.00 66.94 245 HIS A CA 1
ATOM 1904 C C . HIS A 1 245 ? -21.998 36.544 -11.129 1.00 66.94 245 HIS A C 1
ATOM 1906 O O . HIS A 1 245 ? -22.061 35.911 -10.078 1.00 66.94 245 HIS A O 1
ATOM 1912 N N . ASP A 1 246 ? -22.978 36.492 -12.035 1.00 71.50 246 ASP A N 1
ATOM 1913 C CA . ASP A 1 246 ? -24.163 35.673 -11.854 1.00 71.50 246 ASP A CA 1
ATOM 1914 C C . ASP A 1 246 ? -23.809 34.200 -12.152 1.00 71.50 246 ASP A C 1
ATOM 1916 O O . ASP A 1 246 ? -23.561 33.845 -13.315 1.00 71.50 246 ASP A O 1
ATOM 1920 N N . PRO A 1 247 ? -23.760 33.309 -11.139 1.00 67.12 247 PRO A N 1
ATOM 1921 C CA . PRO A 1 247 ? -23.274 31.932 -11.292 1.00 67.12 247 PRO A CA 1
ATOM 1922 C C . PRO A 1 247 ? -24.095 31.112 -12.299 1.00 67.12 247 PRO A C 1
ATOM 1924 O O . PRO A 1 247 ? -23.626 30.107 -12.837 1.00 67.12 247 PRO A O 1
ATOM 1927 N N . LYS A 1 248 ? -25.318 31.555 -12.613 1.00 70.69 248 LYS A N 1
ATOM 1928 C CA . LYS A 1 248 ? -26.187 30.935 -13.622 1.00 70.69 248 LYS A CA 1
ATOM 1929 C C . LYS A 1 248 ? -25.658 31.095 -15.052 1.00 70.69 248 LYS A C 1
ATOM 1931 O O . LYS A 1 248 ? -25.890 30.211 -15.881 1.00 70.69 248 LYS A O 1
ATOM 1936 N N . SER A 1 249 ? -24.925 32.171 -15.346 1.00 67.31 249 SER A N 1
ATOM 1937 C CA . SER A 1 249 ? -24.377 32.432 -16.685 1.00 67.31 249 SER A CA 1
ATOM 1938 C C . SER A 1 249 ? -23.321 31.390 -17.081 1.00 67.31 249 SER A C 1
ATOM 1940 O O . SER A 1 249 ? -23.340 30.883 -18.206 1.00 67.31 249 SER A O 1
ATOM 1942 N N . VAL A 1 250 ? -22.486 30.964 -16.127 1.00 66.50 250 VAL A N 1
ATOM 1943 C CA . VAL A 1 250 ? -21.451 29.934 -16.315 1.00 66.50 250 VAL A CA 1
ATOM 1944 C C . VAL A 1 250 ? -22.077 28.577 -16.650 1.00 66.50 250 VAL A C 1
ATOM 1946 O O . VAL A 1 250 ? -21.647 27.904 -17.586 1.00 66.50 250 VAL A O 1
ATOM 1949 N N . ILE A 1 251 ? -23.157 28.198 -15.958 1.00 70.31 251 ILE A N 1
ATOM 1950 C CA . ILE A 1 251 ? -23.842 26.909 -16.165 1.00 70.31 251 ILE A CA 1
ATOM 1951 C C . ILE A 1 251 ? -24.532 26.854 -17.539 1.00 70.31 251 ILE A C 1
ATOM 1953 O O . ILE A 1 251 ? -24.598 25.798 -18.172 1.00 70.31 251 ILE A O 1
ATOM 1957 N N . SER A 1 252 ? -25.017 27.992 -18.043 1.00 68.00 252 SER A N 1
ATOM 1958 C CA . SER A 1 252 ? -25.677 28.055 -19.352 1.00 68.00 252 SER A CA 1
ATOM 1959 C C . SER A 1 252 ? -24.728 27.765 -20.526 1.00 68.00 252 SER A C 1
ATOM 1961 O O . SER A 1 252 ? -25.145 27.134 -21.501 1.00 68.00 252 SER A O 1
ATOM 1963 N N . LYS A 1 253 ? -23.438 28.126 -20.409 1.00 65.25 253 LYS A N 1
ATOM 1964 C CA . LYS A 1 253 ? -22.421 27.849 -21.438 1.00 65.25 253 LYS A CA 1
ATOM 1965 C C . LYS A 1 253 ? -22.115 26.352 -21.571 1.00 65.25 253 LYS A C 1
ATOM 1967 O O . LYS A 1 253 ? -21.917 25.883 -22.686 1.00 65.25 253 LYS A O 1
ATOM 1972 N N . PHE A 1 254 ? -22.192 25.582 -20.482 1.00 62.62 254 PHE A N 1
ATOM 1973 C CA . PHE A 1 254 ? -22.010 24.123 -20.519 1.00 62.62 254 PHE A CA 1
ATOM 1974 C C . PHE A 1 254 ? -23.204 23.361 -21.106 1.00 62.62 254 PHE A C 1
ATOM 1976 O O . PHE A 1 254 ? -23.035 22.267 -21.634 1.00 62.62 254 PHE A O 1
ATOM 1983 N N . LYS A 1 255 ? -24.419 23.919 -21.048 1.00 62.81 255 LYS A N 1
ATOM 1984 C CA . LYS A 1 255 ? -25.611 23.257 -21.608 1.00 62.81 255 LYS A CA 1
ATOM 1985 C C . LYS A 1 255 ? -25.716 23.357 -23.130 1.00 62.81 255 LYS A C 1
ATOM 1987 O O . LYS A 1 255 ? -26.448 22.572 -23.729 1.00 62.81 255 LYS A O 1
ATOM 1992 N N . LYS A 1 256 ? -25.030 24.313 -23.763 1.00 57.06 256 LYS A N 1
ATOM 1993 C CA . LYS A 1 256 ? -25.199 24.595 -25.199 1.00 57.06 256 LYS A CA 1
ATOM 1994 C C . LYS A 1 256 ? -24.328 23.720 -26.108 1.00 57.06 256 LYS A C 1
ATOM 1996 O O . LYS A 1 256 ? -24.659 23.565 -27.275 1.00 57.06 256 LYS A O 1
ATOM 2001 N N . THR A 1 257 ? -23.284 23.083 -25.581 1.00 57.59 257 THR A N 1
ATOM 2002 C CA . THR A 1 257 ? -22.379 22.194 -26.335 1.00 57.59 257 THR A CA 1
ATOM 2003 C C . THR A 1 257 ? -22.917 20.773 -26.554 1.00 57.59 257 THR A C 1
ATOM 2005 O O . THR A 1 257 ? -22.246 19.969 -27.188 1.00 57.59 257 THR A O 1
ATOM 2008 N N . GLY A 1 258 ? -24.126 20.451 -26.075 1.00 55.81 258 GLY A N 1
ATOM 2009 C CA . GLY A 1 258 ? -24.746 19.122 -26.220 1.00 55.81 258 GLY A CA 1
ATOM 2010 C C . GLY A 1 258 ? -25.912 19.033 -27.213 1.00 55.81 258 GLY A C 1
ATOM 2011 O O . GLY A 1 258 ? -26.563 17.995 -27.278 1.00 55.81 258 GLY A O 1
ATOM 2012 N N . LYS A 1 259 ? -26.227 20.105 -27.952 1.00 53.19 259 LYS A N 1
ATOM 2013 C CA . LYS A 1 259 ? -27.288 20.117 -28.977 1.00 53.19 259 LYS A CA 1
ATOM 2014 C C . LYS A 1 259 ? -26.760 20.652 -30.307 1.00 53.19 259 LYS A C 1
ATOM 2016 O O . LYS A 1 259 ? -27.100 21.751 -30.729 1.00 53.19 259 LYS A O 1
ATOM 2021 N N . SER A 1 260 ? -25.929 19.850 -30.954 1.00 51.94 260 SER A N 1
ATOM 2022 C CA . SER A 1 260 ? -25.778 19.856 -32.408 1.00 51.94 260 SER A CA 1
ATOM 2023 C C . SER A 1 260 ? -25.642 18.404 -32.860 1.00 51.94 260 SER A C 1
ATOM 2025 O O . SER A 1 260 ? -24.539 17.872 -32.970 1.00 51.94 260 SER A O 1
ATOM 2027 N N . SER A 1 261 ? -26.795 17.764 -33.021 1.00 45.94 261 SER A N 1
ATOM 2028 C CA . SER A 1 261 ? -27.023 16.617 -33.894 1.00 45.94 261 SER A CA 1
ATOM 2029 C C . SER A 1 261 ? -28.334 16.860 -34.618 1.00 45.94 261 SER A C 1
ATOM 2031 O O . SER A 1 261 ? -29.198 17.553 -34.028 1.00 45.94 261 SER A O 1
#

Radius of gyration: 34.78 Å; Cα contacts (8 Å, |Δi|>4): 65; chains: 1; bounding box: 52×93×82 Å

Solvent-accessible surface area (backbone atoms only — not comparable to full-atom values): 16226 Å² total; per-residue (Å²): 128,63,64,69,56,53,51,53,50,52,46,49,51,36,54,47,51,52,52,51,53,53,50,47,45,71,73,75,44,98,50,88,59,55,61,57,52,54,51,52,47,51,51,33,50,51,50,45,54,50,49,54,48,51,67,68,63,56,67,78,70,79,73,46,73,65,56,51,50,52,47,55,61,65,66,46,66,51,56,64,58,51,68,72,55,77,74,60,65,74,77,57,69,74,81,65,85,80,84,78,86,80,72,90,88,77,91,81,77,74,78,77,72,85,83,73,50,72,67,57,54,48,49,59,50,10,62,78,48,74,31,60,68,46,38,49,57,53,57,69,73,51,52,72,68,61,46,53,50,51,36,54,63,66,67,46,70,99,72,53,70,68,58,52,50,52,52,52,51,52,52,45,55,52,51,53,51,52,51,52,52,52,51,50,50,54,48,51,54,48,51,51,54,56,53,58,48,49,59,55,48,54,50,49,51,46,54,70,70,57,71,82,76,83,80,80,89,68,97,71,83,82,86,72,81,72,78,58,71,68,65,67,77,68,61,86,68,76,73,64,86,83,76,61,89,53,74,66,60,64,57,54,62,68,63,59,79,78,72,85,128

Nearest PDB structures (foldseek):
  7q21-assembly1_k  TM=7.514E-01  e=9.438E-01  Corynebacterium glutamicum ATCC 13032
  8q72-assembly1_J  TM=2.043E-01  e=7.851E+00  Escherichia coli

Foldseek 3Di:
DPPVVVLVVQLVVLVVQLVVLVVCCVPVHDDPCVVVSVVSNVVSVVSNVVSVVVVVPPPPDPCPPVNVVVVVVVPCPVVVVVVPPPPDCVVVVPDDDDDDDDDDDDDDDLPQPPDDDPVNVLQVVQVVQVHLVSVLVVLVVDDQVVVCVVCVRNVNPPDGSVNSSVVSVVVVVVVVVVVVVVVVVVVVVVVVVVVVVVVVVVVVVVCVVVPPDDDPDDPDDDPDPPPPPVVVVPPPPDDPPVPDPPVVVVVVVVVVVPPDD